Protein AF-0000000070046010 (afdb_homodimer)

InterPro domains:
  IPR002075 Nuclear transport factor 2 domain [PF02136] (11-122)
  IPR018222 Nuclear transport factor 2, eukaryote [PS50177] (11-122)
  IPR018222 Nuclear transport factor 2, eukaryote [cd00780] (7-122)
  IPR032710 NTF2-like domain superfamily [SSF54427] (3-123)
  IPR045875 Nuclear transport factor 2 [PTHR12612] (2-122)

Organism: Toxoplasma gondii (strain ATCC 50861 / VEG) (NCBI:txid432359)

Foldseek 3Di:
DFDWDPCQFVQQVVVVVVQQVCLLPPLLCCLVQAAQQAWEADANDIDGGSVRVSVVSVPAANDKHWDWDDKDWDTDGQHKIKIKTWGWIDGDPDDIFIKIKMFIWHDPPPRHTHTRYIYIDTPDD/DFDWDPCQFVQQVVVVVVQQVCLLPPLLCCLVQAAQQAWEADARDIDGGSVRVSVVSVPAANDKHWDWDDKDWDTGGQHKIKIKTWGWIDGDPDDIFIKIKMFIWHDPPPRHTHTRYIYIDTPDD

Nearest PDB structures (foldseek):
  1zo2-assembly1_B  TM=9.675E-01  e=4.900E-16  Cryptosporidium parvum
  6ta7-assembly3_D  TM=9.337E-01  e=3.377E-10  Homo sapiens
  8th6-assembly1_D  TM=9.169E-01  e=6.027E-10  Homo sapiens
  8th5-assembly4_D  TM=8.806E-01  e=6.768E-10  Homo sapiens
  6ta7-assembly1_E-2  TM=9.114E-01  e=1.076E-09  Homo sapiens

Radius of gyration: 17.36 Å; Cα contacts (8 Å, |Δi|>4): 539; chains: 2; bounding box: 46×45×35 Å

Secondary structure (DSSP, 8-state):
-----TTHHHHHHHHHHHHHHHHHH-GGGGGGGEEEEEEEEETTEEEEHHHHHHHHHHHS-S-EEEEEEEEEEEEEGGGEEEEEEEEEEEETTSPPEEEEEEEEEEE-SSS-EEEEEEEEEE---/-----TTHHHHHHHHHHHHHHHHHH-GGGGGGGEEEEEEEEETTEEEEHHHHHHHHHHHS-S-EEEEEEEEEEEEEGGGEEEEEEEEEEEETTSPPEEEEEEEEEEE-SSS-EEEEEEEEEE---

Structure (mmCIF, N/CA/C/O backbone):
data_AF-0000000070046010-model_v1
#
loop_
_entity.id
_entity.type
_entity.pdbx_description
1 polymer 'Nuclear transport factor 2'
#
loop_
_atom_site.group_PDB
_atom_site.id
_atom_site.type_symbol
_atom_site.label_atom_id
_atom_site.label_alt_id
_atom_site.label_comp_id
_atom_site.label_asym_id
_atom_site.label_entity_id
_atom_site.label_seq_id
_atom_site.pdbx_PDB_ins_code
_atom_site.Cartn_x
_atom_site.Cartn_y
_atom_site.Cartn_z
_atom_site.occupancy
_atom_site.B_iso_or_equiv
_atom_site.auth_seq_id
_atom_site.auth_comp_id
_atom_site.auth_asym_id
_atom_site.auth_atom_id
_atom_site.pdbx_PDB_model_num
ATOM 1 N N . MET A 1 1 ? 22.859 10.078 -3.609 1 52.62 1 MET A N 1
ATOM 2 C CA . MET A 1 1 ? 21.828 10.93 -4.207 1 52.62 1 MET A CA 1
ATOM 3 C C . MET A 1 1 ? 20.531 10.172 -4.395 1 52.62 1 MET A C 1
ATOM 5 O O . MET A 1 1 ? 20.531 8.953 -4.605 1 52.62 1 MET A O 1
ATOM 9 N N . LEU A 1 2 ? 19.422 10.695 -3.943 1 72.75 2 LEU A N 1
ATOM 10 C CA . LEU A 1 2 ? 18.109 10.078 -4.102 1 72.75 2 LEU A CA 1
ATOM 11 C C . LEU A 1 2 ? 17.797 9.836 -5.578 1 72.75 2 LEU A C 1
ATOM 13 O O . LEU A 1 2 ? 17.812 10.766 -6.383 1 72.75 2 LEU A O 1
ATOM 17 N N . GLN A 1 3 ? 18.047 8.641 -6.094 1 83.69 3 GLN A N 1
ATOM 18 C CA . GLN A 1 3 ? 17.719 8.32 -7.48 1 83.69 3 GLN A CA 1
ATOM 19 C C . GLN A 1 3 ? 16.25 7.898 -7.617 1 83.69 3 GLN A C 1
ATOM 21 O O . GLN A 1 3 ? 15.867 6.828 -7.141 1 83.69 3 GLN A O 1
ATOM 26 N N . LEU A 1 4 ? 15.516 8.789 -8.148 1 92.31 4 LEU A N 1
ATOM 27 C CA . LEU A 1 4 ? 14.109 8.523 -8.414 1 92.31 4 LEU A CA 1
ATOM 28 C C . LEU A 1 4 ? 13.867 8.297 -9.906 1 92.31 4 LEU A C 1
ATOM 30 O O . LEU A 1 4 ? 14.344 9.07 -10.742 1 92.31 4 LEU A O 1
ATOM 34 N N . ASN A 1 5 ? 13.203 7.254 -10.242 1 93.69 5 ASN A N 1
ATOM 35 C CA . ASN A 1 5 ? 12.898 6.98 -11.641 1 93.69 5 ASN A CA 1
ATOM 36 C C . ASN A 1 5 ? 11.758 7.855 -12.148 1 93.69 5 ASN A C 1
ATOM 38 O O . ASN A 1 5 ? 10.625 7.754 -11.664 1 93.69 5 ASN A O 1
ATOM 42 N N . PRO A 1 6 ? 11.953 8.672 -13.109 1 94.25 6 PRO A N 1
ATOM 43 C CA . PRO A 1 6 ? 10.891 9.562 -13.586 1 94.25 6 PRO A CA 1
ATOM 44 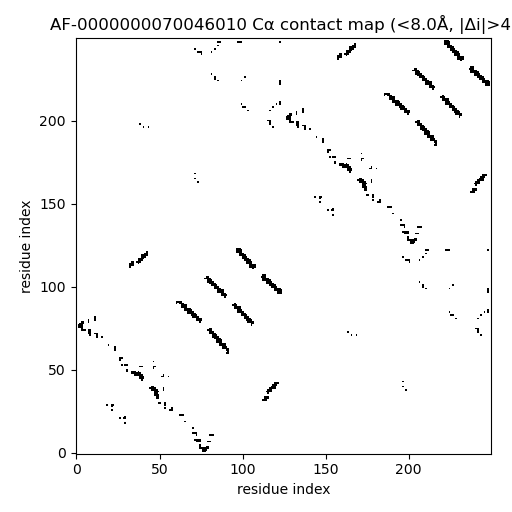C C . PRO A 1 6 ? 9.766 8.82 -14.297 1 94.25 6 PRO A C 1
ATOM 46 O O . PRO A 1 6 ? 8.688 9.375 -14.508 1 94.25 6 PRO A O 1
ATOM 49 N N . GLN A 1 7 ? 10 7.578 -14.727 1 96.19 7 GLN A N 1
ATOM 50 C CA . GLN A 1 7 ? 8.992 6.797 -15.438 1 96.19 7 GLN A CA 1
ATOM 51 C C . GLN A 1 7 ? 8.242 5.871 -14.484 1 96.19 7 GLN A C 1
ATOM 53 O O . GLN A 1 7 ? 7.668 4.867 -14.914 1 96.19 7 GLN A O 1
ATOM 58 N N . PHE A 1 8 ? 8.32 6.188 -13.188 1 97.5 8 PHE A N 1
ATOM 59 C CA . PHE A 1 8 ? 7.777 5.32 -12.148 1 97.5 8 PHE A CA 1
ATOM 60 C C . PHE A 1 8 ? 6.316 4.988 -12.422 1 97.5 8 PHE A C 1
ATOM 62 O O . PHE A 1 8 ? 5.879 3.854 -12.219 1 97.5 8 PHE A O 1
ATOM 69 N N . ASP A 1 9 ? 5.531 5.977 -12.891 1 97.56 9 ASP A N 1
ATOM 70 C CA . ASP A 1 9 ? 4.094 5.801 -13.07 1 97.56 9 ASP A CA 1
ATOM 71 C C . ASP A 1 9 ? 3.793 4.82 -14.195 1 97.56 9 ASP A C 1
ATOM 73 O O . ASP A 1 9 ? 3.016 3.881 -14.023 1 97.56 9 ASP A O 1
ATOM 77 N N . ALA A 1 10 ? 4.383 5 -15.344 1 97.69 10 ALA A N 1
ATOM 78 C CA . ALA A 1 10 ? 4.195 4.113 -16.5 1 97.69 10 ALA A CA 1
ATOM 79 C C . ALA A 1 10 ? 4.68 2.701 -16.172 1 97.69 10 ALA A C 1
ATOM 81 O O . ALA A 1 10 ? 3.998 1.723 -16.5 1 97.69 10 ALA A O 1
ATOM 82 N N . ILE A 1 11 ? 5.809 2.613 -15.531 1 97.25 11 ILE A N 1
ATOM 83 C CA . ILE A 1 11 ? 6.391 1.319 -15.195 1 97.25 11 ILE A CA 1
ATOM 84 C C . ILE A 1 11 ? 5.496 0.592 -14.195 1 97.25 11 ILE A C 1
ATOM 86 O O . ILE A 1 11 ? 5.195 -0.591 -14.367 1 97.25 11 ILE A O 1
ATOM 90 N N . GLY A 1 12 ? 5.117 1.295 -13.141 1 98.31 12 GLY A N 1
ATOM 91 C CA . GLY A 1 12 ? 4.254 0.694 -12.133 1 98.31 12 GLY A CA 1
ATOM 92 C C . GLY A 1 12 ? 2.947 0.175 -12.703 1 98.31 12 GLY A C 1
ATOM 93 O O . GLY A 1 12 ? 2.551 -0.959 -12.422 1 98.31 12 GLY A O 1
ATOM 94 N N . LYS A 1 13 ? 2.299 0.993 -13.516 1 98.25 13 LYS A N 1
ATOM 95 C CA . LYS A 1 13 ? 1.018 0.618 -14.102 1 98.25 13 LYS A CA 1
ATOM 96 C C . LYS A 1 13 ? 1.178 -0.555 -15.062 1 98.25 13 LYS A C 1
ATOM 98 O O . LYS A 1 13 ? 0.333 -1.452 -15.102 1 98.25 13 LYS A O 1
ATOM 103 N N . GLN A 1 14 ? 2.174 -0.551 -15.773 1 97.88 14 GLN A N 1
ATOM 104 C CA . GLN A 1 14 ? 2.459 -1.671 -16.656 1 97.88 14 GLN A CA 1
ATOM 105 C C . GLN A 1 14 ? 2.717 -2.951 -15.875 1 97.88 14 GLN A C 1
ATOM 107 O O . GLN A 1 14 ? 2.264 -4.027 -16.266 1 97.88 14 GLN A O 1
ATOM 112 N N . PHE A 1 15 ? 3.484 -2.812 -14.812 1 98.12 15 PHE A N 1
ATOM 113 C CA . PHE A 1 15 ? 3.742 -3.953 -13.945 1 98.12 15 PHE A CA 1
ATOM 114 C C . PHE A 1 15 ? 2.438 -4.539 -13.422 1 98.12 15 PHE A C 1
ATOM 116 O O . PHE A 1 15 ? 2.238 -5.754 -13.461 1 98.12 15 PHE A O 1
ATOM 123 N N . VAL A 1 16 ? 1.596 -3.697 -12.914 1 98.5 16 VAL A N 1
ATOM 124 C CA . VAL A 1 16 ? 0.333 -4.133 -12.328 1 98.5 16 VAL A CA 1
ATOM 125 C C . VAL A 1 16 ? -0.508 -4.852 -13.375 1 98.5 16 VAL A C 1
ATOM 127 O O . VAL A 1 16 ? -1.087 -5.906 -13.102 1 98.5 16 VAL A O 1
ATOM 130 N N . GLN A 1 17 ? -0.535 -4.285 -14.539 1 98.06 17 GLN A N 1
ATOM 131 C CA . GLN A 1 17 ? -1.256 -4.93 -15.633 1 98.06 17 GLN A CA 1
ATOM 132 C C . GLN A 1 17 ? -0.689 -6.316 -15.922 1 98.06 17 GLN A C 1
ATOM 134 O O . GLN A 1 17 ? -1.441 -7.281 -16.062 1 98.06 17 GLN A O 1
ATOM 139 N N . HIS A 1 18 ? 0.543 -6.383 -16.047 1 97.81 18 HIS A N 1
ATOM 140 C CA . HIS A 1 18 ? 1.206 -7.656 -16.297 1 97.81 18 HIS A CA 1
ATOM 141 C C . HIS A 1 18 ? 0.946 -8.648 -15.172 1 97.81 18 HIS A C 1
ATOM 143 O O . HIS A 1 18 ? 0.665 -9.82 -15.43 1 97.81 18 HIS A O 1
ATOM 149 N N . TYR A 1 19 ? 1.043 -8.195 -13.977 1 98.5 19 TYR A N 1
ATOM 150 C CA . TYR A 1 19 ? 0.869 -9.039 -12.797 1 98.5 19 TYR A CA 1
ATOM 151 C C . TYR A 1 19 ? -0.496 -9.719 -12.812 1 98.5 19 TYR A C 1
ATOM 153 O O . TYR A 1 19 ? -0.586 -10.945 -12.734 1 98.5 19 TYR A O 1
ATOM 161 N N . TYR A 1 20 ? -1.502 -8.969 -12.938 1 98 20 TYR A N 1
ATOM 162 C CA . TYR A 1 20 ? -2.836 -9.539 -12.828 1 98 20 TYR A CA 1
ATOM 163 C C . TYR A 1 20 ? -3.199 -10.336 -14.078 1 98 20 TYR A C 1
ATOM 165 O O . TYR A 1 20 ? -3.93 -11.32 -14 1 98 20 TYR A O 1
ATOM 173 N N . ALA A 1 21 ? -2.703 -9.891 -15.25 1 96.88 21 ALA A N 1
ATOM 174 C CA . ALA A 1 21 ? -2.873 -10.703 -16.453 1 96.88 21 ALA A CA 1
ATOM 175 C C . ALA A 1 21 ? -2.242 -12.086 -16.281 1 96.88 21 ALA A C 1
ATOM 177 O O . ALA A 1 21 ? -2.857 -13.102 -16.609 1 96.88 21 ALA A O 1
ATOM 178 N N . THR A 1 22 ? -1.021 -12.094 -15.758 1 97.25 22 THR A N 1
ATOM 179 C CA . THR A 1 22 ? -0.313 -13.344 -15.508 1 97.25 22 THR A CA 1
ATOM 180 C C . THR A 1 22 ? -1.029 -14.164 -14.438 1 97.25 22 THR A C 1
ATOM 182 O O . THR A 1 22 ? -1.177 -15.383 -14.586 1 97.25 22 THR A O 1
ATOM 185 N N . PHE A 1 23 ? -1.506 -13.539 -13.398 1 97.12 23 PHE A N 1
ATOM 186 C CA . PHE A 1 23 ? -2.236 -14.188 -12.312 1 97.12 23 PHE A CA 1
ATOM 187 C C . PHE A 1 23 ? -3.424 -14.977 -12.859 1 97.12 23 PHE A C 1
ATOM 189 O O . PHE A 1 23 ? -3.664 -16.109 -12.438 1 97.12 23 PHE A O 1
ATOM 196 N N . GLY A 1 24 ? -4.16 -14.422 -13.758 1 93.69 24 GLY A N 1
ATOM 197 C CA . GLY A 1 24 ? -5.359 -15.039 -14.305 1 93.69 24 GLY A CA 1
ATOM 198 C C . GLY A 1 24 ? -5.059 -16.078 -15.367 1 93.69 24 GLY A C 1
ATOM 199 O O . GLY A 1 24 ? -5.832 -17.031 -15.555 1 93.69 24 GLY A O 1
ATOM 200 N N . ALA A 1 25 ? -3.926 -15.93 -16.125 1 93.56 25 ALA A N 1
ATOM 201 C CA . ALA A 1 25 ? -3.633 -16.781 -17.281 1 93.56 25 ALA A CA 1
ATOM 202 C C . ALA A 1 25 ? -2.715 -17.938 -16.891 1 93.56 25 ALA A C 1
ATOM 204 O O . ALA A 1 25 ? -2.988 -19.094 -17.219 1 93.56 25 ALA A O 1
ATOM 205 N N . GLN A 1 26 ? -1.555 -17.641 -16.219 1 94.94 26 GLN A N 1
ATOM 206 C CA . GLN A 1 26 ? -0.513 -18.578 -15.836 1 94.94 26 GLN A CA 1
ATOM 207 C C . GLN A 1 26 ? 0.078 -18.219 -14.469 1 94.94 26 GLN A C 1
ATOM 209 O O . GLN A 1 26 ? 1.2 -17.719 -14.391 1 94.94 26 GLN A O 1
ATOM 214 N N . ARG A 1 27 ? -0.499 -18.688 -13.445 1 94.81 27 ARG A N 1
ATOM 215 C CA . ARG A 1 27 ? -0.155 -18.281 -12.086 1 94.81 27 ARG A CA 1
ATOM 216 C C . ARG A 1 27 ? 1.277 -18.688 -11.742 1 94.81 27 ARG A C 1
ATOM 218 O O . ARG A 1 27 ? 1.967 -17.969 -11.016 1 94.81 27 ARG A O 1
ATOM 225 N N . GLU A 1 28 ? 1.714 -19.766 -12.266 1 95.81 28 GLU A N 1
ATOM 226 C CA . GLU A 1 28 ? 3.049 -20.266 -11.953 1 95.81 28 GLU A CA 1
ATOM 227 C C . GLU A 1 28 ? 4.129 -19.312 -12.461 1 95.81 28 GLU A C 1
ATOM 229 O O . GLU A 1 28 ? 5.238 -19.281 -11.922 1 95.81 28 GLU A O 1
ATOM 234 N N . LYS A 1 29 ? 3.838 -18.562 -13.5 1 97.38 2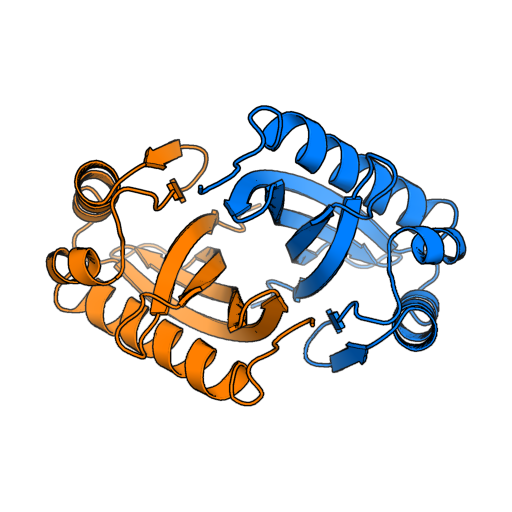9 LYS A N 1
ATOM 235 C CA . LYS A 1 29 ? 4.812 -17.656 -14.102 1 97.38 29 LYS A CA 1
ATOM 236 C C . LYS A 1 29 ? 5.039 -16.422 -13.227 1 97.38 29 LYS A C 1
ATOM 238 O O . LYS A 1 29 ? 5.977 -15.664 -13.461 1 97.38 29 LYS A O 1
ATOM 243 N N . LEU A 1 30 ? 4.164 -16.219 -12.203 1 97.94 30 LEU A N 1
ATOM 244 C CA . LEU A 1 30 ? 4.379 -15.117 -11.266 1 97.94 30 LEU A CA 1
ATOM 245 C C . LEU A 1 30 ? 5.707 -15.281 -10.531 1 97.94 30 LEU A C 1
ATOM 247 O O . LEU A 1 30 ? 6.23 -14.32 -9.969 1 97.94 30 LEU A O 1
ATOM 251 N N . ALA A 1 31 ? 6.227 -16.484 -10.539 1 97.81 31 ALA A N 1
ATOM 252 C CA . ALA A 1 31 ? 7.504 -16.781 -9.891 1 97.81 31 ALA A CA 1
ATOM 253 C C . ALA A 1 31 ? 8.602 -15.867 -10.406 1 97.81 31 ALA A C 1
ATOM 255 O O . ALA A 1 31 ? 9.516 -15.5 -9.656 1 97.81 31 ALA A O 1
ATOM 256 N N . GLU A 1 32 ? 8.5 -15.469 -11.625 1 96.75 32 GLU A N 1
ATOM 257 C CA . GLU A 1 32 ? 9.539 -14.664 -12.266 1 96.75 32 GLU A CA 1
ATOM 258 C C . GLU A 1 32 ? 9.555 -13.242 -11.727 1 96.75 32 GLU A C 1
ATOM 260 O O . GLU A 1 32 ? 10.523 -12.5 -11.93 1 96.75 32 GLU A O 1
ATOM 265 N N . LEU A 1 33 ? 8.492 -12.859 -11.094 1 97.69 33 LEU A N 1
ATOM 266 C CA . LEU A 1 33 ? 8.367 -11.492 -10.609 1 97.69 33 LEU A CA 1
ATOM 267 C C . LEU A 1 33 ? 8.945 -11.359 -9.203 1 97.69 33 LEU A C 1
ATOM 269 O O . LEU A 1 33 ? 9.172 -10.242 -8.719 1 97.69 33 LEU A O 1
ATOM 273 N N . TYR A 1 34 ? 9.148 -12.461 -8.539 1 98.12 34 TYR A N 1
ATOM 274 C CA . TYR A 1 34 ? 9.602 -12.469 -7.152 1 98.12 34 TYR A CA 1
ATOM 275 C C . TYR A 1 34 ? 11.039 -12.977 -7.055 1 98.12 34 TYR A C 1
ATOM 277 O O . TYR A 1 34 ? 11.555 -13.586 -7.992 1 98.12 34 TYR A O 1
ATOM 285 N N . THR A 1 35 ? 11.688 -12.664 -5.961 1 96.69 35 THR A N 1
ATOM 286 C CA . THR A 1 35 ? 13.016 -13.164 -5.621 1 96.69 35 THR A CA 1
ATOM 287 C C . THR A 1 35 ? 13 -13.883 -4.273 1 96.69 35 THR A C 1
ATOM 289 O O . THR A 1 35 ? 11.961 -13.93 -3.607 1 96.69 35 THR A O 1
ATOM 292 N N . GLU A 1 36 ? 14.086 -14.414 -3.873 1 96.31 36 GLU A N 1
ATOM 293 C CA . GLU A 1 36 ? 14.172 -15.117 -2.596 1 96.31 36 GLU A CA 1
ATOM 294 C C . GLU A 1 36 ? 14.016 -14.148 -1.425 1 96.31 36 GLU A C 1
ATOM 296 O O . GLU A 1 36 ? 13.711 -14.562 -0.305 1 96.31 36 GLU A O 1
ATOM 301 N N . GLN A 1 37 ? 14.164 -12.922 -1.672 1 94.81 37 GLN A N 1
ATOM 302 C CA . GLN A 1 37 ? 14.055 -11.906 -0.628 1 94.81 37 GLN A CA 1
ATOM 303 C C . GLN A 1 37 ? 12.656 -11.305 -0.576 1 94.81 37 GLN A C 1
ATOM 305 O O . GLN A 1 37 ? 12.328 -10.555 0.342 1 94.81 37 GLN A O 1
ATOM 310 N N . SER A 1 38 ? 11.852 -11.641 -1.522 1 97.88 38 SER A N 1
ATOM 311 C CA . SER A 1 38 ? 10.5 -11.102 -1.58 1 97.88 38 SER A CA 1
ATOM 312 C C . SER A 1 38 ? 9.664 -11.57 -0.395 1 97.88 38 SER A C 1
ATOM 314 O O . SER A 1 38 ? 9.828 -12.703 0.076 1 97.88 38 SER A O 1
ATOM 316 N N . MET A 1 39 ? 8.859 -10.695 0.066 1 98.19 39 MET A N 1
ATOM 317 C CA . MET A 1 39 ? 7.898 -11.023 1.118 1 98.19 39 MET A CA 1
ATOM 318 C C . MET A 1 39 ? 6.477 -10.703 0.678 1 98.19 39 MET A C 1
ATOM 320 O O . MET A 1 39 ? 6.234 -9.664 0.056 1 98.19 39 MET A O 1
ATOM 324 N N . MET A 1 40 ? 5.586 -11.641 1.04 1 98.62 40 MET A N 1
ATOM 325 C CA . MET A 1 40 ? 4.172 -11.43 0.742 1 98.62 40 MET A CA 1
ATOM 326 C C . MET A 1 40 ? 3.322 -11.586 1.998 1 98.62 40 MET A C 1
ATOM 328 O O . MET A 1 40 ? 3.568 -12.477 2.814 1 98.62 40 MET A O 1
ATOM 332 N N . THR A 1 41 ? 2.451 -10.656 2.223 1 98.56 41 THR A N 1
ATOM 333 C CA . THR A 1 41 ? 1.361 -10.836 3.176 1 98.56 41 THR A CA 1
ATOM 334 C C . THR A 1 41 ? 0.024 -10.953 2.449 1 98.56 41 THR A C 1
ATOM 336 O O . THR A 1 41 ? -0.375 -10.047 1.717 1 98.56 41 THR A O 1
ATOM 339 N N . TYR A 1 42 ? -0.652 -12.117 2.588 1 97.5 42 TYR A N 1
ATOM 340 C CA . TYR A 1 42 ? -1.98 -12.352 2.033 1 97.5 42 TYR A CA 1
ATOM 341 C C . TYR A 1 42 ? -3.006 -12.562 3.141 1 97.5 42 TYR A C 1
ATOM 343 O O . TYR A 1 42 ? -3.023 -13.609 3.787 1 97.5 42 TYR A O 1
ATOM 351 N N . GLU A 1 43 ? -3.979 -11.664 3.385 1 91.94 43 GLU A N 1
ATOM 352 C CA . GLU A 1 43 ? -4.98 -11.719 4.445 1 91.94 43 GLU A CA 1
ATOM 353 C C . GLU A 1 43 ? -4.355 -12.133 5.777 1 91.94 43 GLU A C 1
ATOM 355 O O . GLU A 1 43 ? -4.836 -13.055 6.434 1 91.94 43 GLU A O 1
ATOM 360 N N . ASN A 1 44 ? -3.277 -11.695 6.242 1 88.81 44 ASN A N 1
ATOM 361 C CA . ASN A 1 44 ? -2.643 -11.844 7.547 1 88.81 44 ASN A CA 1
ATOM 362 C C . ASN A 1 44 ? -1.594 -12.953 7.539 1 88.81 44 ASN A C 1
ATOM 364 O O . ASN A 1 44 ? -0.95 -13.211 8.555 1 88.81 44 ASN A O 1
ATOM 368 N N . GLU A 1 45 ? -1.488 -13.672 6.492 1 95.94 45 GLU A N 1
ATOM 369 C CA . GLU A 1 45 ? -0.446 -14.688 6.367 1 95.94 45 GLU A CA 1
ATOM 370 C C . GLU A 1 45 ? 0.786 -14.125 5.664 1 95.94 45 GLU A C 1
ATOM 372 O O . GLU A 1 45 ? 0.67 -13.469 4.629 1 95.94 45 GLU A O 1
ATOM 377 N N . GLN A 1 46 ? 1.895 -14.516 6.203 1 97 46 GLN A N 1
ATOM 378 C CA . GLN A 1 46 ? 3.141 -14 5.648 1 97 46 GLN A CA 1
ATOM 379 C C . GLN A 1 46 ? 3.967 -15.117 5.016 1 97 46 GLN A C 1
ATOM 381 O O . GLN A 1 46 ? 4.066 -16.219 5.57 1 97 46 GLN A O 1
ATOM 386 N N . PHE A 1 47 ? 4.531 -14.828 3.885 1 98.25 47 PHE A N 1
ATOM 387 C CA . PHE A 1 47 ? 5.367 -15.75 3.125 1 98.25 47 PHE A CA 1
ATOM 388 C C . PHE A 1 47 ? 6.641 -15.062 2.646 1 98.25 47 PHE A C 1
ATOM 390 O O . PHE A 1 47 ? 6.625 -13.875 2.328 1 98.25 47 PHE A O 1
ATOM 397 N N . GLN A 1 48 ? 7.633 -15.789 2.615 1 97.75 48 GLN A N 1
ATOM 398 C CA . GLN A 1 48 ? 8.891 -15.25 2.098 1 97.75 48 GLN A CA 1
ATOM 399 C C . GLN A 1 48 ? 9.5 -16.188 1.064 1 97.75 48 GLN A C 1
ATOM 401 O O . GLN A 1 48 ? 9.492 -17.406 1.238 1 97.75 48 GLN A O 1
ATOM 406 N N . GLY A 1 49 ? 9.961 -15.562 -0 1 98.12 49 GLY A N 1
ATOM 407 C CA . GLY A 1 49 ? 10.625 -16.344 -1.028 1 98.12 49 GLY A CA 1
ATOM 408 C C . GLY A 1 49 ? 9.68 -16.812 -2.119 1 98.12 49 GLY A C 1
ATOM 409 O O . GLY A 1 49 ?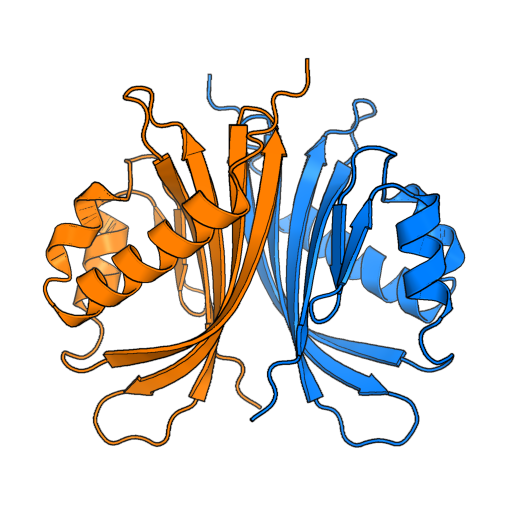 8.477 -16.922 -1.899 1 98.12 49 GLY A O 1
ATOM 410 N N . VAL A 1 50 ? 10.266 -17.125 -3.221 1 98.19 50 VAL A N 1
ATOM 411 C CA . VAL A 1 50 ? 9.508 -17.453 -4.422 1 98.19 50 VAL A CA 1
ATOM 412 C C . VAL A 1 50 ? 8.664 -18.703 -4.172 1 98.19 50 VAL A C 1
ATOM 414 O O . VAL A 1 50 ? 7.465 -18.719 -4.477 1 98.19 50 VAL A O 1
ATOM 417 N N . GLY A 1 51 ? 9.266 -19.688 -3.607 1 98.25 51 GLY A N 1
ATOM 418 C CA . GLY A 1 51 ? 8.578 -20.953 -3.391 1 98.25 51 GLY A CA 1
ATOM 419 C C . GLY A 1 51 ? 7.355 -20.812 -2.5 1 98.25 51 GLY A C 1
ATOM 420 O O . GLY A 1 51 ? 6.27 -21.281 -2.855 1 98.25 51 GLY A O 1
ATOM 421 N N . ALA A 1 52 ? 7.52 -20.219 -1.344 1 98.38 52 ALA A N 1
ATOM 422 C CA . ALA A 1 52 ? 6.43 -20.062 -0.383 1 98.38 52 ALA A CA 1
ATOM 423 C C . ALA A 1 52 ? 5.32 -19.188 -0.953 1 98.38 52 ALA A C 1
ATOM 425 O O . ALA A 1 52 ? 4.133 -19.469 -0.762 1 98.38 52 ALA A O 1
ATOM 426 N N . ILE A 1 53 ? 5.684 -18.109 -1.639 1 98.38 53 ILE A N 1
ATOM 427 C CA . ILE A 1 53 ? 4.723 -17.172 -2.225 1 98.38 53 ILE A CA 1
ATOM 428 C C . ILE A 1 53 ? 3.91 -17.891 -3.305 1 98.38 53 ILE A C 1
ATOM 430 O O . ILE A 1 53 ? 2.68 -17.812 -3.314 1 98.38 53 ILE A O 1
ATOM 434 N N . LEU A 1 54 ? 4.598 -18.594 -4.148 1 97.81 54 LEU A N 1
ATOM 435 C CA . LEU A 1 54 ? 3.91 -19.297 -5.23 1 97.81 54 LEU A CA 1
ATOM 436 C C . LEU A 1 54 ? 3 -20.391 -4.68 1 97.81 54 LEU A C 1
ATOM 438 O O . LEU A 1 54 ? 1.919 -20.641 -5.219 1 97.81 54 LEU A O 1
ATOM 442 N N . ALA A 1 55 ? 3.465 -21.078 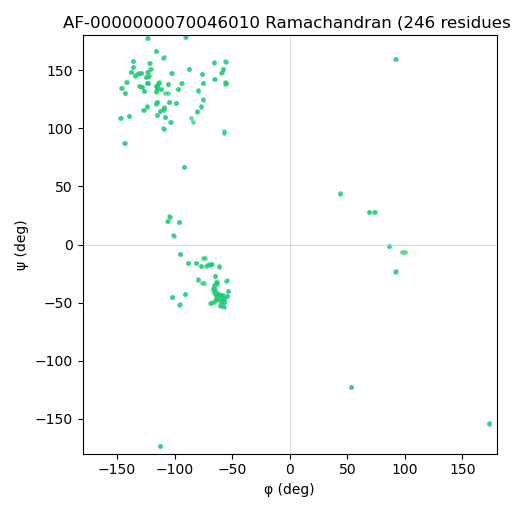-3.627 1 97.62 55 ALA A N 1
ATOM 443 C CA . ALA A 1 55 ? 2.645 -22.109 -2.992 1 97.62 55 ALA A CA 1
ATOM 444 C C . ALA A 1 55 ? 1.327 -21.516 -2.49 1 97.62 55 ALA A C 1
ATOM 446 O O . ALA A 1 55 ? 0.266 -22.125 -2.668 1 97.62 55 ALA A O 1
ATOM 447 N N . LYS A 1 56 ? 1.375 -20.391 -1.87 1 97.69 56 LYS A N 1
ATOM 448 C CA . LYS A 1 56 ? 0.167 -19.734 -1.392 1 97.69 56 LYS A CA 1
ATOM 449 C C . LYS A 1 56 ? -0.743 -19.344 -2.553 1 97.69 56 LYS A C 1
ATOM 451 O O . LYS A 1 56 ? -1.946 -19.594 -2.521 1 97.69 56 LYS A O 1
ATOM 456 N N . LEU A 1 57 ? -0.145 -18.719 -3.605 1 96.5 57 LEU A N 1
ATOM 457 C CA . LEU A 1 57 ? -0.918 -18.234 -4.746 1 96.5 57 LEU A CA 1
ATOM 458 C C . LEU A 1 57 ? -1.58 -19.406 -5.48 1 96.5 57 LEU A C 1
ATOM 460 O O . LEU A 1 57 ? -2.688 -19.266 -6 1 96.5 57 LEU A O 1
ATOM 464 N N . GLN A 1 58 ? -0.889 -20.5 -5.441 1 95.12 58 GLN A N 1
ATOM 465 C CA . GLN A 1 58 ? -1.402 -21.672 -6.137 1 95.12 58 GLN A CA 1
ATOM 466 C C . GLN A 1 58 ? -2.523 -22.328 -5.34 1 95.12 58 GLN A C 1
ATOM 468 O O . GLN A 1 58 ? -3.301 -23.125 -5.887 1 95.12 58 GLN A O 1
ATOM 473 N N . LYS A 1 59 ? -2.627 -22.047 -4.098 1 95.19 59 LYS A N 1
ATOM 474 C CA . LYS A 1 59 ? -3.66 -22.625 -3.242 1 95.19 59 LYS A CA 1
ATOM 475 C C . LYS A 1 59 ? -4.984 -21.875 -3.396 1 95.19 59 LYS A C 1
ATOM 477 O O . LYS A 1 59 ? -6.027 -22.359 -2.941 1 95.19 59 LYS A O 1
ATOM 482 N N . LEU A 1 60 ? -4.887 -20.719 -3.971 1 93.94 60 LEU A N 1
ATOM 483 C CA . LEU A 1 60 ? -6.105 -19.953 -4.203 1 93.94 60 LEU A CA 1
ATOM 484 C C . LEU A 1 60 ? -7.008 -20.656 -5.211 1 93.94 60 LEU A C 1
ATOM 486 O O . LEU A 1 60 ? -6.531 -21.453 -6.031 1 93.94 60 LEU A O 1
ATOM 490 N N . PRO A 1 61 ? -8.305 -20.391 -5.199 1 92.81 61 PRO A N 1
ATOM 491 C CA . PRO A 1 61 ? -9.211 -21.016 -6.156 1 92.81 61 PRO A CA 1
ATOM 492 C C . PRO A 1 61 ? -8.789 -20.797 -7.605 1 92.81 61 PRO A C 1
ATOM 494 O O . PRO A 1 61 ? -8.078 -19.844 -7.906 1 92.81 61 PRO A O 1
ATOM 497 N N . ALA A 1 62 ? -9.211 -21.625 -8.484 1 86.31 62 ALA A N 1
ATOM 498 C CA . ALA A 1 62 ? -8.781 -21.609 -9.875 1 86.31 62 ALA A CA 1
ATOM 499 C C . ALA A 1 62 ? -9.242 -20.344 -10.578 1 86.31 62 ALA A C 1
ATOM 501 O O . ALA A 1 62 ? -8.508 -19.766 -11.391 1 86.31 62 ALA A O 1
ATOM 502 N N . VAL A 1 63 ? -10.516 -19.938 -10.125 1 91.06 63 VAL A N 1
ATOM 503 C CA . VAL A 1 63 ? -11.039 -18.75 -10.797 1 91.06 63 VAL A CA 1
ATOM 504 C C . VAL A 1 63 ? -11.031 -17.578 -9.828 1 91.06 63 VAL A C 1
ATOM 506 O O . VAL A 1 63 ? -11.906 -17.469 -8.961 1 91.06 63 VAL A O 1
ATOM 509 N N . VAL A 1 64 ? -10.117 -16.812 -9.938 1 93.5 64 VAL A N 1
ATOM 510 C CA . VAL A 1 64 ? -9.961 -15.57 -9.195 1 93.5 64 VAL A CA 1
ATOM 511 C C . VAL A 1 64 ? -9.734 -14.414 -10.172 1 93.5 64 VAL A C 1
ATOM 513 O O . VAL A 1 64 ? -8.734 -14.383 -10.883 1 93.5 64 VAL A O 1
ATOM 516 N N . LYS A 1 65 ? -10.664 -13.484 -10.195 1 94.81 65 LYS A N 1
ATOM 517 C CA . LYS A 1 65 ? -10.586 -12.375 -11.141 1 94.81 65 LYS A CA 1
ATOM 518 C C . LYS A 1 65 ? -10.438 -11.047 -10.406 1 94.81 65 LYS A C 1
ATOM 520 O O . LYS A 1 65 ? -11.258 -10.703 -9.555 1 94.81 65 LYS A O 1
ATOM 525 N N . HIS A 1 66 ? -9.391 -10.391 -10.719 1 96.38 66 HIS A N 1
ATOM 526 C CA . HIS A 1 66 ? -9.148 -9.062 -10.18 1 96.38 66 HIS A CA 1
ATOM 527 C C . HIS A 1 66 ? -9.562 -7.98 -11.18 1 96.38 66 HIS A C 1
ATOM 529 O O . HIS A 1 66 ? -9.086 -7.965 -12.312 1 96.38 66 HIS A O 1
ATOM 535 N N . ASN A 1 67 ? -10.438 -7.125 -10.812 1 96.31 67 ASN A N 1
ATOM 536 C CA . ASN A 1 67 ? -10.75 -5.91 -11.562 1 96.31 67 ASN A CA 1
ATOM 537 C C . ASN A 1 67 ? -10.133 -4.676 -10.906 1 96.31 67 ASN A C 1
ATOM 539 O O . ASN A 1 67 ? -10.641 -4.188 -9.898 1 96.31 67 ASN A O 1
ATOM 543 N N . VAL A 1 68 ? -9.094 -4.188 -11.516 1 96.94 68 VAL A N 1
ATOM 544 C CA . VAL A 1 68 ? -8.383 -3.043 -10.961 1 96.94 68 VAL A CA 1
ATOM 545 C C . VAL A 1 68 ? -9.188 -1.767 -11.203 1 96.94 68 VAL A C 1
ATOM 547 O O . VAL A 1 68 ? -9.531 -1.456 -12.344 1 96.94 68 VAL A O 1
ATOM 550 N N . VAL A 1 69 ? -9.469 -1.059 -10.188 1 96.19 69 VAL A N 1
ATOM 551 C CA . VAL A 1 69 ? -10.219 0.191 -10.281 1 96.19 69 VAL A CA 1
ATOM 552 C C . VAL A 1 69 ? -9.258 1.375 -10.164 1 96.19 69 VAL A C 1
ATOM 554 O O . VAL A 1 69 ? -9.383 2.357 -10.898 1 96.19 69 VAL A O 1
ATOM 557 N N . THR A 1 70 ? -8.383 1.318 -9.242 1 96.44 70 THR A N 1
ATOM 558 C CA . THR A 1 70 ? -7.391 2.377 -9.078 1 96.44 70 THR A CA 1
ATOM 559 C C . THR A 1 70 ? -5.984 1.795 -9 1 96.44 70 THR A C 1
ATOM 561 O O . THR A 1 70 ? -5.793 0.678 -8.516 1 96.44 70 THR A O 1
ATOM 564 N N . CYS A 1 71 ? -4.996 2.5 -9.492 1 97.94 71 CYS A N 1
ATOM 565 C CA . CYS A 1 71 ? -3.572 2.18 -9.445 1 97.94 71 CYS A CA 1
ATOM 566 C C . CYS A 1 71 ? -2.73 3.443 -9.328 1 97.94 71 CYS A C 1
ATOM 568 O O . CYS A 1 71 ? -2.658 4.234 -10.273 1 97.94 71 CYS A O 1
ATOM 570 N N . ASP A 1 72 ? -2.133 3.666 -8.18 1 98.44 72 ASP A N 1
ATOM 571 C CA . ASP A 1 72 ? -1.295 4.836 -7.93 1 98.44 72 ASP A CA 1
ATOM 572 C C . ASP A 1 72 ? 0.15 4.426 -7.652 1 98.44 72 ASP A C 1
ATOM 574 O O . ASP A 1 72 ? 0.403 3.518 -6.863 1 98.44 72 ASP A O 1
ATOM 578 N N . CYS A 1 73 ? 1.062 5.098 -8.344 1 98.44 73 CYS A N 1
ATOM 579 C CA . CYS A 1 73 ? 2.475 4.758 -8.227 1 98.44 73 CYS A CA 1
ATOM 580 C C . CYS A 1 73 ? 3.291 5.961 -7.773 1 98.44 73 CYS A C 1
ATOM 582 O O . CYS A 1 73 ? 2.979 7.098 -8.133 1 98.44 73 CYS A O 1
ATOM 584 N N . GLN A 1 74 ? 4.273 5.73 -7.016 1 98.38 74 GLN A N 1
ATOM 585 C CA . GLN A 1 74 ? 5.246 6.742 -6.602 1 98.38 74 GLN A CA 1
ATOM 586 C C . GLN A 1 74 ? 6.668 6.188 -6.645 1 98.38 74 GLN A C 1
ATOM 588 O O . GLN A 1 74 ? 6.879 4.996 -6.406 1 98.38 74 GLN A O 1
ATOM 593 N N . PRO A 1 75 ? 7.59 7.02 -6.93 1 97.81 75 PRO A N 1
ATOM 594 C CA . PRO A 1 75 ? 8.984 6.57 -6.895 1 97.81 75 PRO A CA 1
ATOM 595 C C . PRO A 1 75 ? 9.523 6.438 -5.477 1 97.81 75 PRO A C 1
ATOM 597 O O . PRO A 1 75 ? 9.07 7.141 -4.57 1 97.81 75 PRO A O 1
ATOM 600 N N . THR A 1 76 ? 10.375 5.523 -5.27 1 96.75 76 THR A N 1
ATOM 601 C CA . THR A 1 76 ? 11.062 5.344 -3.994 1 96.75 76 THR A CA 1
ATOM 602 C C . 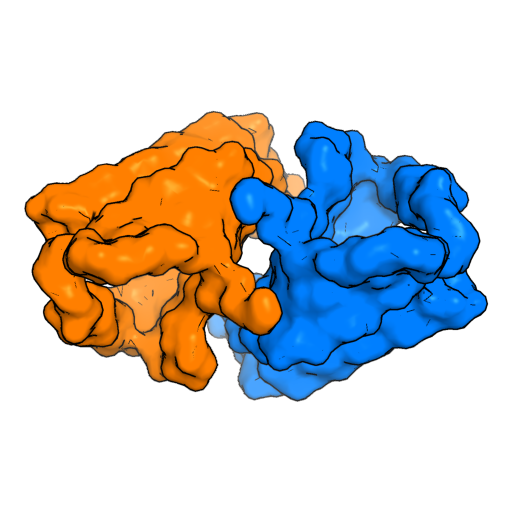THR A 1 76 ? 12.57 5.559 -4.152 1 96.75 76 THR A C 1
ATOM 604 O O . THR A 1 76 ? 13.078 5.586 -5.273 1 96.75 76 THR A O 1
ATOM 607 N N . PRO A 1 77 ? 13.266 5.691 -3.033 1 92.75 77 PRO A N 1
ATOM 608 C CA . PRO A 1 77 ? 14.719 5.828 -3.152 1 92.75 77 PRO A CA 1
ATOM 609 C C . PRO A 1 77 ? 15.359 4.645 -3.875 1 92.75 77 PRO A C 1
ATOM 611 O O . PRO A 1 77 ? 14.805 3.547 -3.893 1 92.75 77 PRO A O 1
ATOM 614 N N . ASN A 1 78 ? 16.438 4.812 -4.535 1 91.5 78 ASN A N 1
ATOM 615 C CA . ASN A 1 78 ? 17.219 3.783 -5.211 1 91.5 78 ASN A CA 1
ATOM 616 C C . ASN A 1 78 ? 16.484 3.217 -6.418 1 91.5 78 ASN A C 1
ATOM 618 O O . ASN A 1 78 ? 16.5 2.01 -6.656 1 91.5 78 ASN A O 1
ATOM 622 N N . ASN A 1 79 ? 15.617 4.059 -7.012 1 94.44 79 ASN A N 1
ATOM 623 C CA . ASN A 1 79 ? 14.969 3.779 -8.289 1 94.44 79 ASN A CA 1
ATOM 624 C C . ASN A 1 79 ? 13.867 2.73 -8.133 1 94.44 79 ASN A C 1
ATOM 626 O O . ASN A 1 79 ? 13.602 1.965 -9.062 1 94.44 79 ASN A O 1
ATOM 630 N N . GLY A 1 80 ? 13.305 2.662 -7.012 1 96.81 80 GLY A N 1
ATOM 631 C CA . GLY A 1 80 ? 12.188 1.762 -6.793 1 96.81 80 GLY A CA 1
ATOM 632 C C . GLY A 1 80 ? 10.844 2.41 -7.055 1 96.81 80 GLY A C 1
ATOM 633 O O . GLY A 1 80 ? 10.773 3.57 -7.465 1 96.81 80 GLY A O 1
ATOM 634 N N . ILE A 1 81 ? 9.797 1.635 -6.906 1 98.31 81 ILE A N 1
ATOM 635 C CA . ILE A 1 81 ? 8.438 2.107 -7.109 1 98.31 81 ILE A CA 1
ATOM 636 C C . ILE A 1 81 ? 7.504 1.455 -6.09 1 98.31 81 ILE A C 1
ATOM 638 O O . ILE A 1 81 ? 7.535 0.236 -5.902 1 98.31 81 ILE A O 1
ATOM 642 N N . VAL A 1 82 ? 6.715 2.25 -5.43 1 98.69 82 VAL A N 1
ATOM 643 C CA . VAL A 1 82 ? 5.648 1.727 -4.582 1 98.69 82 VAL A CA 1
ATOM 644 C C . VAL A 1 82 ? 4.297 1.932 -5.266 1 98.69 82 VAL A C 1
ATOM 646 O O . VAL A 1 82 ? 4.062 2.971 -5.887 1 98.69 82 VAL A O 1
ATOM 649 N N . VAL A 1 83 ? 3.471 0.935 -5.18 1 98.75 83 VAL A N 1
ATOM 650 C CA . VAL A 1 83 ? 2.193 0.935 -5.883 1 98.75 83 VAL A CA 1
ATOM 651 C C . VAL A 1 83 ? 1.065 0.607 -4.906 1 98.75 83 VAL A C 1
ATOM 653 O O . VAL A 1 83 ? 1.201 -0.287 -4.066 1 98.75 83 VAL A O 1
ATOM 656 N N . LEU A 1 84 ? -0.006 1.3 -4.949 1 98.69 84 LEU A N 1
ATOM 657 C CA . LEU A 1 84 ? -1.253 0.915 -4.297 1 98.69 84 LEU A CA 1
ATOM 658 C C . LEU A 1 84 ? -2.344 0.645 -5.328 1 98.69 84 LEU A C 1
ATOM 660 O O . LEU A 1 84 ? -2.641 1.502 -6.164 1 98.69 84 LEU A O 1
ATOM 664 N N . VAL A 1 85 ? -2.842 -0.529 -5.246 1 98.31 85 VAL A N 1
ATOM 665 C CA . VAL A 1 85 ? -3.916 -0.963 -6.133 1 98.31 85 VAL A CA 1
ATOM 666 C C . VAL A 1 85 ? -5.191 -1.19 -5.324 1 98.31 85 VAL A C 1
ATOM 668 O O . VAL A 1 85 ? -5.148 -1.735 -4.219 1 98.31 85 VAL A O 1
ATOM 671 N N . SER A 1 86 ? -6.285 -0.805 -5.84 1 97.06 86 SER A N 1
ATOM 672 C CA . SER A 1 86 ? -7.586 -1.152 -5.281 1 97.06 86 SER A CA 1
ATOM 673 C C . SER A 1 86 ? -8.562 -1.569 -6.371 1 97.06 86 SER A C 1
ATOM 675 O O . SER A 1 86 ? -8.391 -1.212 -7.539 1 97.06 86 SER A O 1
ATOM 677 N N . GLY A 1 87 ? -9.516 -2.393 -6.004 1 96.69 87 GLY A N 1
ATOM 678 C CA . GLY A 1 87 ? -10.5 -2.844 -6.98 1 96.69 87 GLY A CA 1
ATOM 679 C C . GLY A 1 87 ? -11.43 -3.914 -6.438 1 96.69 87 GLY A C 1
ATOM 680 O O . GLY A 1 87 ? -11.742 -3.926 -5.246 1 96.69 87 GLY A O 1
ATOM 681 N N . ASP A 1 88 ? -11.938 -4.707 -7.371 1 96.25 88 ASP A N 1
ATOM 682 C CA . ASP A 1 88 ? -12.867 -5.777 -7.035 1 96.25 88 ASP A CA 1
ATOM 683 C C . ASP A 1 88 ? -12.242 -7.148 -7.273 1 96.25 88 ASP A C 1
ATOM 685 O O . ASP A 1 88 ? -11.625 -7.383 -8.312 1 96.25 88 ASP A O 1
ATOM 689 N N . LEU A 1 89 ? -12.422 -7.957 -6.336 1 95.88 89 LEU A N 1
ATOM 690 C CA . LEU A 1 89 ? -11.984 -9.344 -6.438 1 95.88 89 LEU A CA 1
ATOM 691 C C . LEU A 1 89 ? -13.188 -10.281 -6.543 1 95.88 89 LEU A C 1
ATOM 693 O O . LEU A 1 89 ? -14.031 -10.32 -5.648 1 95.88 89 LEU A O 1
ATOM 697 N N . ALA A 1 90 ? -13.297 -10.93 -7.609 1 95.31 90 ALA A N 1
ATOM 698 C CA . ALA A 1 90 ? -14.328 -11.945 -7.801 1 95.31 90 ALA A CA 1
ATOM 699 C C . ALA A 1 90 ? -13.742 -13.344 -7.719 1 95.31 90 ALA A C 1
ATOM 701 O O . ALA A 1 90 ? -12.805 -13.68 -8.445 1 95.31 90 ALA A O 1
ATOM 702 N N . ILE A 1 91 ? -14.266 -14.133 -6.805 1 93.38 91 ILE A N 1
ATOM 703 C CA . ILE A 1 91 ? -13.812 -15.508 -6.633 1 93.38 91 ILE A CA 1
ATOM 704 C C . ILE A 1 91 ? -14.93 -16.469 -7.043 1 93.38 91 ILE A C 1
ATOM 706 O O . ILE A 1 91 ? -15.961 -16.547 -6.383 1 93.38 91 ILE A O 1
ATOM 710 N N . GLU A 1 92 ? -14.578 -17.156 -8.078 1 91.56 92 GLU A N 1
ATOM 711 C CA . GLU A 1 92 ? -15.57 -18.109 -8.586 1 91.56 92 GLU A CA 1
ATOM 712 C C . GLU A 1 92 ? -16.906 -17.422 -8.844 1 91.56 92 GLU A C 1
ATOM 714 O O . GLU A 1 92 ? -16.984 -16.469 -9.641 1 91.56 92 GLU A O 1
ATOM 719 N N . ASP A 1 93 ? -18 -17.906 -8.211 1 90.62 93 ASP A N 1
ATOM 720 C CA . ASP A 1 93 ? -19.328 -17.344 -8.477 1 90.62 93 ASP A CA 1
ATOM 721 C C . ASP A 1 93 ? -19.812 -16.484 -7.312 1 90.62 93 ASP A C 1
ATOM 723 O O . ASP A 1 93 ? -20.984 -16.141 -7.238 1 90.62 93 ASP A O 1
ATOM 727 N N . ASN A 1 94 ? -18.906 -16.062 -6.527 1 91.69 94 ASN A N 1
ATOM 728 C CA . ASN A 1 94 ? -19.266 -15.234 -5.375 1 91.69 94 ASN A CA 1
ATOM 729 C C . ASN A 1 94 ? -19.328 -13.758 -5.738 1 91.69 94 ASN A C 1
ATOM 731 O O . ASN A 1 94 ? -18.703 -13.32 -6.707 1 91.69 94 ASN A O 1
ATOM 735 N N . PRO A 1 95 ? -20.141 -13.078 -5.039 1 92.38 95 PRO A N 1
ATOM 736 C CA . PRO A 1 95 ? -20.156 -11.633 -5.27 1 92.38 95 PRO A CA 1
ATOM 737 C C . PRO A 1 95 ? -18.766 -10.992 -5.094 1 92.38 95 PRO A C 1
ATOM 739 O O . PRO A 1 95 ? -18.016 -11.383 -4.195 1 92.38 95 PRO A O 1
ATOM 742 N N . PRO A 1 96 ? -18.453 -10.102 -5.953 1 94.31 96 PRO A N 1
ATOM 743 C CA . PRO A 1 96 ? -17.156 -9.438 -5.844 1 94.31 96 PRO A CA 1
ATOM 744 C C . PRO A 1 96 ? -16.969 -8.703 -4.52 1 94.31 96 PRO A C 1
ATOM 746 O O . PRO A 1 96 ? -17.953 -8.203 -3.951 1 94.31 96 PRO A O 1
ATOM 749 N N . MET A 1 97 ? -15.688 -8.656 -4.043 1 93.44 97 MET A N 1
ATOM 750 C CA . MET A 1 97 ? -15.289 -7.941 -2.836 1 93.44 97 MET A CA 1
ATOM 751 C C . MET A 1 97 ? -14.242 -6.875 -3.154 1 93.44 97 MET A C 1
ATOM 753 O O . MET A 1 97 ? -13.469 -7.023 -4.102 1 93.44 97 MET A O 1
ATOM 757 N N . LYS A 1 98 ? -14.258 -5.875 -2.379 1 96.19 98 LYS A N 1
ATOM 758 C CA . LYS A 1 98 ? -13.234 -4.852 -2.535 1 96.19 98 LYS A CA 1
ATOM 759 C C . LYS A 1 98 ? -11.891 -5.324 -1.981 1 96.19 98 LYS A C 1
ATOM 761 O O . LYS A 1 98 ? -11.844 -5.984 -0.942 1 96.19 98 LYS A O 1
ATOM 766 N N . PHE A 1 99 ? -10.859 -4.992 -2.73 1 96.88 99 PHE A N 1
ATOM 767 C CA . PHE A 1 99 ? -9.531 -5.348 -2.25 1 96.88 99 PHE A CA 1
ATOM 768 C C . PHE A 1 99 ? -8.555 -4.191 -2.441 1 96.88 99 PHE A C 1
ATOM 770 O O . PHE A 1 99 ? -8.828 -3.266 -3.209 1 96.88 99 PHE A O 1
ATOM 777 N N . CYS A 1 100 ? -7.504 -4.184 -1.684 1 97.81 100 CYS A N 1
ATOM 778 C CA . CYS A 1 100 ? -6.34 -3.332 -1.905 1 97.81 100 CYS A CA 1
ATOM 779 C C . CYS A 1 100 ? -5.051 -4.141 -1.83 1 97.81 100 CYS A C 1
ATOM 781 O O . CYS A 1 100 ? -4.98 -5.145 -1.119 1 97.81 100 CYS A O 1
ATOM 783 N N . GLN A 1 101 ? -4.109 -3.752 -2.584 1 98.44 101 GLN A N 1
ATOM 784 C CA . GLN A 1 101 ? -2.816 -4.43 -2.639 1 98.44 101 GLN A CA 1
ATOM 785 C C . GLN A 1 101 ? -1.685 -3.432 -2.875 1 98.44 101 GLN A C 1
ATOM 787 O O . GLN A 1 101 ? -1.822 -2.51 -3.682 1 98.44 101 GLN A O 1
ATOM 792 N N . THR A 1 102 ? -0.601 -3.553 -2.127 1 98.81 102 THR A N 1
ATOM 793 C CA . THR A 1 102 ? 0.556 -2.691 -2.346 1 98.81 102 THR A CA 1
ATOM 794 C C . THR A 1 102 ? 1.764 -3.51 -2.793 1 98.81 102 THR A C 1
ATOM 796 O O . THR A 1 102 ? 1.997 -4.609 -2.285 1 98.81 102 THR A O 1
ATOM 799 N N . PHE A 1 103 ? 2.441 -2.992 -3.768 1 98.81 103 PHE A N 1
ATOM 800 C CA . PHE A 1 103 ? 3.713 -3.543 -4.223 1 98.81 103 PHE A CA 1
ATOM 801 C C . PHE A 1 103 ? 4.848 -2.559 -3.977 1 98.81 103 PHE A C 1
ATOM 803 O O . PHE A 1 103 ? 4.684 -1.352 -4.168 1 98.81 103 PHE A O 1
ATOM 810 N N . ASN A 1 104 ? 5.906 -3.014 -3.506 1 98.62 104 ASN A N 1
ATOM 811 C CA . ASN A 1 104 ? 7.184 -2.307 -3.562 1 98.62 104 ASN A CA 1
ATOM 812 C C . ASN A 1 104 ? 8.141 -2.963 -4.555 1 98.62 104 ASN A C 1
ATOM 814 O O . ASN A 1 104 ? 8.633 -4.066 -4.309 1 98.62 104 ASN A O 1
ATOM 818 N N . LEU A 1 105 ? 8.398 -2.297 -5.656 1 98.25 105 LEU A N 1
ATOM 819 C CA . LEU A 1 105 ? 9.234 -2.789 -6.742 1 98.25 105 LEU A CA 1
ATOM 820 C C . LEU A 1 105 ? 10.656 -2.25 -6.617 1 98.25 105 LEU A C 1
ATOM 822 O O . LEU A 1 105 ? 10.852 -1.055 -6.391 1 98.25 105 LEU A O 1
ATOM 826 N N . VAL A 1 106 ? 11.594 -3.109 -6.777 1 96.62 106 VAL A N 1
ATOM 827 C CA . VAL A 1 106 ? 13 -2.707 -6.727 1 96.62 106 VAL A CA 1
ATOM 828 C C . VAL A 1 106 ? 13.711 -3.15 -8 1 96.62 106 VAL A C 1
ATOM 830 O O . VAL A 1 106 ? 13.391 -4.199 -8.562 1 96.62 106 VAL A O 1
ATOM 833 N N . PRO A 1 107 ? 14.625 -2.301 -8.414 1 94.44 107 PRO A N 1
ATOM 834 C CA . PRO A 1 107 ? 15.383 -2.738 -9.594 1 94.44 107 PRO A CA 1
ATOM 835 C C . PRO A 1 107 ? 16.047 -4.094 -9.398 1 94.44 107 PRO A C 1
ATOM 837 O O . PRO A 1 107 ? 16.547 -4.391 -8.312 1 94.44 107 PRO A O 1
ATOM 840 N N . ASN A 1 108 ? 16.047 -4.969 -10.367 1 89.56 108 ASN A N 1
ATOM 841 C CA . ASN A 1 108 ? 16.594 -6.316 -10.25 1 89.56 108 ASN A CA 1
ATOM 842 C C . ASN A 1 108 ? 17.984 -6.418 -10.883 1 89.56 108 ASN A C 1
ATOM 844 O O . ASN A 1 108 ? 18.547 -7.504 -10.969 1 89.56 108 ASN A O 1
ATOM 848 N N . GLY A 1 109 ? 18.609 -5.438 -11.305 1 83.81 109 GLY A N 1
ATOM 849 C CA . GLY A 1 109 ? 19.938 -5.426 -11.867 1 83.81 109 GLY A CA 1
ATOM 850 C C . GLY A 1 109 ? 19.953 -5.582 -13.375 1 83.81 109 GLY A C 1
ATOM 851 O O . GLY A 1 109 ? 20.938 -5.223 -14.031 1 83.81 109 GLY A O 1
ATOM 852 N N . GLY A 1 110 ? 18.969 -6.141 -14.055 1 82.12 110 GLY A N 1
ATOM 853 C CA . GLY A 1 110 ? 18.922 -6.359 -15.492 1 82.12 110 GLY A CA 1
ATOM 854 C C . GLY A 1 110 ? 18.016 -5.379 -16.219 1 82.12 110 GLY A C 1
ATOM 855 O O . GLY A 1 110 ? 17.422 -5.707 -17.25 1 82.12 110 GLY A O 1
ATOM 856 N N . GLY A 1 111 ? 17.797 -4.188 -15.594 1 82.62 111 GLY A N 1
ATOM 857 C CA . GLY A 1 111 ? 16.953 -3.186 -16.219 1 82.62 111 GLY A CA 1
ATOM 858 C C . GLY A 1 111 ? 15.477 -3.371 -15.898 1 82.62 111 GLY A C 1
ATOM 859 O O . GLY A 1 111 ? 14.633 -2.602 -16.359 1 82.62 111 GLY A O 1
ATOM 860 N N . GLY A 1 112 ? 15.172 -4.391 -15.156 1 93.06 112 GLY A N 1
ATOM 861 C CA . GLY A 1 112 ? 13.797 -4.656 -14.781 1 93.06 112 GLY A CA 1
ATOM 862 C C . GLY A 1 112 ? 13.539 -4.48 -13.297 1 93.06 112 GLY A C 1
ATOM 863 O O . GLY A 1 112 ? 14.312 -3.812 -12.602 1 93.06 112 GLY A O 1
ATOM 864 N N . TYR A 1 113 ? 12.391 -4.832 -12.914 1 97 113 TYR A N 1
ATOM 865 C CA . TYR A 1 113 ? 11.969 -4.719 -11.523 1 97 113 TYR A CA 1
ATOM 866 C C . TYR A 1 113 ? 11.516 -6.07 -10.977 1 97 113 TYR A C 1
ATOM 868 O O . TYR A 1 113 ? 11.039 -6.926 -11.734 1 97 113 TYR A O 1
ATOM 876 N N . ALA A 1 114 ? 11.727 -6.234 -9.758 1 97.44 114 ALA A N 1
ATOM 877 C CA . ALA A 1 114 ? 11.188 -7.371 -9.016 1 97.44 114 ALA A CA 1
ATOM 878 C C . ALA A 1 114 ? 10.312 -6.902 -7.855 1 97.44 114 ALA A C 1
ATOM 880 O O . ALA A 1 114 ? 10.469 -5.781 -7.363 1 97.44 114 ALA A O 1
ATOM 881 N N . VAL A 1 115 ? 9.438 -7.766 -7.469 1 98.44 115 VAL A N 1
ATOM 882 C CA . VAL A 1 115 ? 8.602 -7.492 -6.305 1 98.44 115 VAL A CA 1
ATOM 883 C C . VAL A 1 115 ? 9.375 -7.797 -5.023 1 98.44 115 VAL A C 1
ATOM 885 O O . VAL A 1 115 ? 9.758 -8.945 -4.785 1 98.44 115 VAL A O 1
ATOM 888 N N . PHE A 1 116 ? 9.641 -6.746 -4.262 1 98.25 116 PHE A N 1
ATOM 889 C CA . PHE A 1 116 ? 10.273 -6.973 -2.965 1 98.25 116 PHE A CA 1
ATOM 890 C C . PHE A 1 116 ? 9.219 -7.148 -1.877 1 98.25 116 PHE A C 1
ATOM 892 O O . PHE A 1 116 ? 9.359 -8 -0.998 1 98.25 116 PHE A O 1
ATOM 899 N N . ASN A 1 117 ? 8.195 -6.352 -1.876 1 98.62 117 ASN A N 1
ATOM 900 C CA . ASN A 1 117 ? 7.066 -6.449 -0.959 1 98.62 117 ASN A CA 1
ATOM 901 C C . ASN A 1 117 ? 5.746 -6.594 -1.71 1 98.62 117 ASN A C 1
ATOM 903 O O . ASN A 1 117 ? 5.535 -5.941 -2.734 1 98.62 117 ASN A O 1
ATOM 907 N N . ASP A 1 118 ? 4.906 -7.438 -1.212 1 98.81 118 ASP A N 1
ATOM 908 C CA . ASP A 1 118 ? 3.557 -7.68 -1.711 1 98.81 118 ASP A CA 1
ATOM 909 C C . ASP A 1 118 ? 2.57 -7.863 -0.561 1 98.81 118 ASP A C 1
ATOM 911 O O . ASP A 1 118 ? 2.611 -8.875 0.142 1 98.81 118 ASP A O 1
ATOM 915 N N . ILE A 1 119 ? 1.667 -6.879 -0.376 1 98.75 119 ILE A N 1
ATOM 916 C CA . ILE A 1 119 ? 0.706 -6.965 0.718 1 98.75 119 ILE A CA 1
ATOM 917 C C . ILE A 1 119 ? -0.714 -6.859 0.167 1 98.75 119 ILE A C 1
ATOM 919 O O . ILE A 1 119 ? -1.084 -5.84 -0.42 1 98.75 119 ILE A O 1
ATOM 923 N N . PHE A 1 120 ? -1.504 -7.895 0.373 1 98.44 120 PHE A N 1
ATOM 924 C CA . PHE A 1 120 ? -2.871 -7.977 -0.128 1 98.44 120 PHE A CA 1
ATOM 925 C C . PHE A 1 120 ? -3.867 -8.023 1.022 1 98.44 120 PHE A C 1
ATOM 927 O O . PHE A 1 120 ? -3.684 -8.789 1.977 1 98.44 120 PHE A O 1
ATOM 934 N N . ARG A 1 121 ? -4.965 -7.203 0.906 1 96.94 121 ARG A N 1
ATOM 935 C CA . ARG A 1 121 ? -6.043 -7.238 1.889 1 96.94 121 ARG A CA 1
ATOM 936 C C . ARG A 1 121 ? -7.402 -7.059 1.218 1 96.94 121 ARG A C 1
ATOM 938 O O . ARG A 1 121 ? -7.551 -6.242 0.309 1 96.94 121 ARG A O 1
ATOM 945 N N . LEU A 1 122 ? -8.344 -7.855 1.75 1 94.25 122 LEU A N 1
ATOM 946 C CA . LEU A 1 122 ? -9.734 -7.598 1.396 1 94.25 122 LEU A CA 1
ATOM 947 C C . LEU A 1 122 ? -10.297 -6.441 2.211 1 94.25 122 LEU A C 1
ATOM 949 O O . LEU A 1 122 ? -10 -6.312 3.402 1 94.25 122 LEU A O 1
ATOM 953 N N . CYS A 1 123 ? -10.938 -5.555 1.565 1 91.31 123 CYS A N 1
ATOM 954 C CA . CYS A 1 123 ? -11.594 -4.441 2.234 1 91.31 123 CYS A CA 1
ATOM 955 C C . CYS A 1 123 ? -13.047 -4.777 2.555 1 91.31 123 CYS A C 1
ATOM 957 O O . CYS A 1 123 ? -13.961 -4.285 1.891 1 91.31 123 CYS A O 1
ATOM 959 N N . ILE A 1 124 ? -13.164 -5.68 3.412 1 76.31 124 ILE A N 1
ATOM 960 C CA . ILE A 1 124 ? -14.508 -6.168 3.701 1 76.31 124 ILE A CA 1
ATOM 961 C C . ILE A 1 124 ? -15 -5.562 5.012 1 76.31 124 ILE A C 1
ATOM 963 O O . ILE A 1 124 ? -14.203 -5.137 5.852 1 76.31 124 ILE A O 1
ATOM 967 N N . GLY A 1 125 ? -16.297 -5.266 5.285 1 62.12 125 GLY A N 1
ATOM 968 C CA . GLY A 1 125 ? -17.062 -4.816 6.445 1 62.12 125 GLY A CA 1
ATOM 969 C C . GLY A 1 125 ? -18.375 -4.164 6.078 1 62.12 125 GLY A C 1
ATOM 970 O O . GLY A 1 125 ? -18.625 -3.875 4.906 1 62.12 125 GLY A O 1
ATOM 971 N N . MET B 1 1 ? 24.766 -4.887 1.481 1 52.34 1 MET B N 1
ATOM 972 C CA . MET B 1 1 ? 23.984 -5.941 2.131 1 52.34 1 MET B CA 1
ATOM 973 C C . MET B 1 1 ? 22.562 -5.469 2.426 1 52.34 1 MET B C 1
ATOM 975 O O . MET B 1 1 ? 22.344 -4.281 2.66 1 52.34 1 MET B O 1
ATOM 979 N N . LEU B 1 2 ? 21.547 -6.219 2.057 1 73.31 2 LEU B N 1
ATOM 980 C CA . LEU B 1 2 ? 20.156 -5.898 2.312 1 73.31 2 LEU B CA 1
ATOM 981 C C . LEU B 1 2 ? 19.906 -5.711 3.805 1 73.31 2 LEU B C 1
ATOM 983 O O . LEU B 1 2 ? 20.172 -6.617 4.602 1 73.31 2 LEU B O 1
ATOM 987 N N . GLN B 1 3 ? 19.891 -4.484 4.312 1 84.25 3 GLN B N 1
ATOM 988 C CA . GLN B 1 3 ? 19.594 -4.23 5.719 1 84.25 3 GLN B CA 1
ATOM 989 C C . GLN B 1 3 ? 18.094 -4.129 5.953 1 84.25 3 GLN B C 1
ATOM 991 O O . GLN B 1 3 ? 17.438 -3.207 5.461 1 84.25 3 GLN B O 1
ATOM 996 N N . LEU B 1 4 ? 17.609 -5.129 6.586 1 92.62 4 LEU B N 1
ATOM 997 C CA . LEU B 1 4 ? 16.188 -5.164 6.957 1 92.62 4 LEU B CA 1
ATOM 998 C C . LEU B 1 4 ? 16.031 -4.98 8.461 1 92.62 4 LEU B C 1
ATOM 1000 O O . LEU B 1 4 ? 16.719 -5.625 9.25 1 92.62 4 LEU B O 1
ATOM 1004 N N . ASN B 1 5 ? 15.18 -4.098 8.852 1 93.75 5 ASN B N 1
ATOM 1005 C CA . ASN B 1 5 ? 14.93 -3.887 10.273 1 93.75 5 ASN B CA 1
ATOM 1006 C C . ASN B 1 5 ? 14.039 -4.984 10.852 1 93.75 5 ASN B C 1
ATOM 1008 O O . ASN B 1 5 ? 12.883 -5.129 10.453 1 93.75 5 ASN B O 1
ATOM 1012 N N . PRO B 1 6 ? 14.484 -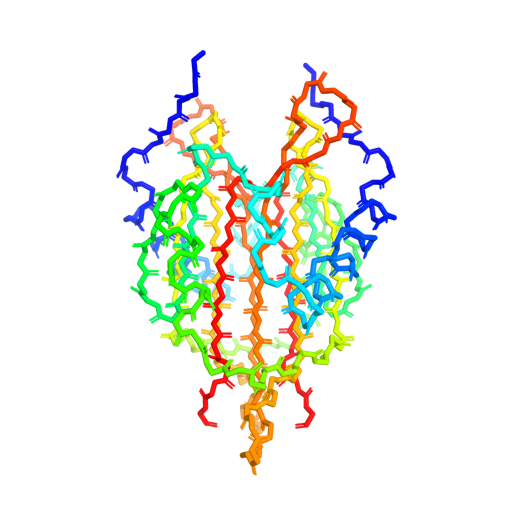5.727 11.797 1 94.25 6 PRO B N 1
ATOM 1013 C CA . PRO B 1 6 ? 13.68 -6.828 12.328 1 94.25 6 PRO B CA 1
ATOM 1014 C C . PRO B 1 6 ? 12.477 -6.344 13.133 1 94.25 6 PRO B C 1
ATOM 1016 O O . PRO B 1 6 ? 11.562 -7.125 13.414 1 94.25 6 PRO B O 1
ATOM 1019 N N . GLN B 1 7 ? 12.469 -5.082 13.547 1 96.19 7 GLN B N 1
ATOM 1020 C CA . GLN B 1 7 ? 11.367 -4.539 14.336 1 96.19 7 GLN B CA 1
ATOM 1021 C C . GLN B 1 7 ? 10.359 -3.809 13.453 1 96.19 7 GLN B C 1
ATOM 1023 O O . GLN B 1 7 ? 9.609 -2.955 13.93 1 96.19 7 GLN B O 1
ATOM 1028 N N . PHE B 1 8 ? 10.414 -4.121 12.156 1 97.5 8 PHE B N 1
ATOM 1029 C CA . PHE B 1 8 ? 9.617 -3.402 11.164 1 97.5 8 PHE B CA 1
ATOM 1030 C C . PHE B 1 8 ? 8.148 -3.398 11.555 1 97.5 8 PHE B C 1
ATOM 1032 O O . PHE B 1 8 ? 7.461 -2.387 11.398 1 97.5 8 PHE B O 1
ATOM 1039 N N . ASP B 1 9 ? 7.637 -4.523 12.078 1 97.56 9 ASP B N 1
ATOM 1040 C CA . ASP B 1 9 ? 6.211 -4.668 12.359 1 97.56 9 ASP B CA 1
ATOM 1041 C C . ASP B 1 9 ? 5.789 -3.77 13.516 1 97.56 9 ASP B C 1
ATOM 1043 O O . ASP B 1 9 ? 4.812 -3.027 13.406 1 97.56 9 ASP B O 1
ATOM 1047 N N . ALA B 1 10 ? 6.488 -3.812 14.617 1 97.62 10 ALA B N 1
ATOM 1048 C CA . ALA B 1 10 ? 6.199 -2.98 15.781 1 97.62 10 ALA B CA 1
ATOM 1049 C C . ALA B 1 10 ? 6.332 -1.498 15.445 1 97.62 10 ALA B C 1
ATOM 1051 O O . ALA B 1 10 ? 5.477 -0.69 15.812 1 97.62 10 ALA B O 1
ATOM 1052 N N . ILE B 1 11 ? 7.352 -1.168 14.719 1 97.19 11 ILE B N 1
ATOM 1053 C CA . ILE B 1 11 ? 7.613 0.219 14.352 1 97.19 11 ILE B CA 1
ATOM 1054 C C . ILE B 1 11 ? 6.508 0.723 13.422 1 97.19 11 ILE B C 1
ATOM 1056 O O . ILE B 1 11 ? 5.969 1.813 13.625 1 97.19 11 ILE B O 1
ATOM 1060 N N . GLY B 1 12 ? 6.215 -0.052 12.391 1 98.31 12 GLY B N 1
ATOM 1061 C CA . GLY B 1 12 ? 5.168 0.335 11.453 1 98.31 12 GLY B CA 1
ATOM 1062 C C . GLY B 1 12 ? 3.824 0.562 12.117 1 98.31 12 GLY B C 1
ATOM 1063 O O . GLY B 1 12 ? 3.172 1.579 11.883 1 98.31 12 GLY B O 1
ATOM 1064 N N . LYS B 1 13 ? 3.436 -0.37 12.977 1 98.25 13 LYS B N 1
ATOM 1065 C CA . LYS B 1 13 ? 2.148 -0.279 13.656 1 98.25 13 LYS B CA 1
ATOM 1066 C C . LYS B 1 13 ? 2.117 0.909 14.617 1 98.25 13 LYS B C 1
ATOM 1068 O O . LYS B 1 13 ? 1.1 1.599 14.719 1 98.25 13 LYS B O 1
ATOM 1073 N N . GLN B 1 14 ? 3.141 1.125 15.25 1 97.81 14 GLN B N 1
ATOM 1074 C CA . GLN B 1 14 ? 3.238 2.289 16.125 1 97.81 14 GLN B CA 1
ATOM 1075 C C . GLN B 1 14 ? 3.148 3.586 15.32 1 97.81 14 GLN B C 1
ATOM 1077 O O . GLN B 1 14 ? 2.5 4.543 15.75 1 97.81 14 GLN B O 1
ATOM 1082 N N . PHE B 1 15 ? 3.848 3.605 14.211 1 98.12 15 PHE B N 1
ATOM 1083 C CA . PHE B 1 15 ? 3.783 4.77 13.336 1 98.12 15 PHE B CA 1
ATOM 1084 C C . PHE B 1 15 ? 2.346 5.051 12.914 1 98.12 15 PHE B C 1
ATOM 1086 O O . PHE B 1 15 ? 1.889 6.191 12.977 1 98.12 15 PHE B O 1
ATOM 1093 N N . VAL B 1 16 ? 1.678 4.039 12.461 1 98.5 16 VAL B N 1
ATOM 1094 C CA . VAL B 1 16 ? 0.31 4.18 11.969 1 98.5 16 VAL B CA 1
ATOM 1095 C C . VAL B 1 16 ? -0.588 4.707 13.086 1 98.5 16 VAL B C 1
ATOM 1097 O O . VAL B 1 16 ? -1.402 5.605 12.859 1 98.5 16 VAL B O 1
ATOM 1100 N N . GLN B 1 17 ? -0.406 4.156 14.242 1 98.06 17 GLN B N 1
ATOM 1101 C CA . GLN B 1 17 ? -1.17 4.633 15.391 1 98.06 17 GLN B CA 1
ATOM 1102 C C . GLN B 1 17 ? -0.901 6.113 15.648 1 98.06 17 GLN B C 1
ATOM 1104 O O . GLN B 1 17 ? -1.834 6.895 15.852 1 98.06 17 GLN B O 1
ATOM 1109 N N . HIS B 1 18 ? 0.289 6.457 15.672 1 97.81 18 HIS B N 1
ATOM 1110 C CA . HIS B 1 18 ? 0.675 7.848 15.891 1 97.81 18 HIS B CA 1
ATOM 1111 C C . HIS B 1 18 ? 0.124 8.75 14.797 1 97.81 18 HIS B C 1
ATOM 1113 O O . HIS B 1 18 ? -0.387 9.836 15.078 1 97.81 18 HIS B O 1
ATOM 1119 N N . TYR B 1 19 ? 0.227 8.312 13.586 1 98.5 19 TYR B N 1
ATOM 1120 C CA . TYR B 1 19 ? -0.211 9.094 12.43 1 98.5 19 TYR B CA 1
ATOM 1121 C C . TYR B 1 19 ? -1.687 9.461 12.547 1 98.5 19 TYR B C 1
ATOM 1123 O O . TYR B 1 19 ? -2.047 10.633 12.492 1 98.5 19 TYR B O 1
ATOM 1131 N N . TYR B 1 20 ? -2.479 8.5 12.758 1 98.06 20 TYR B N 1
ATOM 1132 C CA . TYR B 1 20 ? -3.912 8.773 12.742 1 98.06 20 TYR B CA 1
ATOM 1133 C C . TYR B 1 20 ? -4.344 9.477 14.023 1 98.06 20 TYR B C 1
ATOM 1135 O O . TYR B 1 20 ? -5.277 10.281 14.008 1 98.06 20 TYR B O 1
ATOM 1143 N N . ALA B 1 21 ? -3.689 9.156 15.156 1 96.94 21 ALA B N 1
ATOM 1144 C CA . ALA B 1 21 ? -3.943 9.922 16.375 1 96.94 21 ALA B CA 1
ATOM 1145 C C . ALA B 1 21 ? -3.641 11.398 16.172 1 96.94 21 ALA B C 1
ATOM 1147 O O . ALA B 1 21 ? -4.438 12.266 16.547 1 96.94 21 ALA B O 1
ATOM 1148 N N . THR B 1 22 ? -2.498 11.672 15.547 1 97.31 22 THR B N 1
ATOM 1149 C CA . THR B 1 22 ? -2.1 13.047 15.258 1 97.31 22 THR B CA 1
ATOM 1150 C C . THR B 1 22 ? -3.053 13.688 14.25 1 97.31 22 THR B C 1
ATOM 1152 O O . THR B 1 22 ? -3.451 14.844 14.414 1 97.31 22 THR B O 1
ATOM 1155 N N . PHE B 1 23 ? -3.451 12.969 13.242 1 97.19 23 PHE B N 1
ATOM 1156 C CA . PHE B 1 23 ? -4.383 13.43 12.219 1 97.19 23 PHE B CA 1
ATOM 1157 C C . PHE B 1 23 ? -5.672 13.938 12.852 1 97.19 23 PHE B C 1
ATOM 1159 O O . PHE B 1 23 ? -6.184 14.992 12.461 1 97.19 23 PHE B O 1
ATOM 1166 N N . GLY B 1 24 ? -6.211 13.25 13.797 1 93.81 24 GLY B N 1
ATOM 1167 C CA . GLY B 1 24 ? -7.469 13.594 14.438 1 93.81 24 GLY B CA 1
ATOM 1168 C C . GLY B 1 24 ? -7.332 14.688 15.477 1 93.81 24 GLY B C 1
ATOM 1169 O O . GLY B 1 24 ? -8.273 15.438 15.727 1 93.81 24 GLY B O 1
ATOM 1170 N N . ALA B 1 25 ? -6.137 14.789 16.156 1 93.69 25 ALA B N 1
ATOM 1171 C CA . ALA B 1 25 ? -5.953 15.695 17.281 1 93.69 25 ALA B CA 1
ATOM 1172 C C . ALA B 1 25 ? -5.34 17.016 16.844 1 93.69 25 ALA B C 1
ATOM 1174 O O . ALA B 1 25 ? -5.836 18.094 17.203 1 93.69 25 ALA B O 1
ATOM 1175 N N . GLN B 1 26 ? -4.199 16.984 16.078 1 95 26 GLN B N 1
ATOM 1176 C CA . GLN B 1 26 ? -3.422 18.125 15.625 1 95 26 GLN B CA 1
ATOM 1177 C C . GLN B 1 26 ? -2.871 17.891 14.227 1 95 26 GLN B C 1
ATOM 1179 O O . GLN B 1 26 ? -1.674 17.656 14.055 1 95 26 GLN B O 1
ATOM 1184 N N . ARG B 1 27 ? -3.604 18.203 13.242 1 94.88 27 ARG B N 1
ATOM 1185 C CA . ARG B 1 27 ? -3.281 17.875 11.859 1 94.88 27 ARG B CA 1
ATOM 1186 C C . ARG B 1 27 ? -1.997 18.578 11.422 1 94.88 27 ARG B C 1
ATOM 1188 O O . ARG B 1 27 ? -1.223 18.016 10.633 1 94.88 27 ARG B O 1
ATOM 1195 N N . GLU B 1 28 ? -1.768 19.734 11.914 1 95.88 28 GLU B N 1
ATOM 1196 C CA . GLU B 1 28 ? -0.602 20.516 11.516 1 95.88 28 GLU B CA 1
ATOM 1197 C C . GLU B 1 28 ? 0.694 19.828 11.93 1 95.88 28 GLU B C 1
ATOM 1199 O O . GLU B 1 28 ? 1.74 20.031 11.312 1 95.88 28 GLU B O 1
ATOM 1204 N N . LYS B 1 29 ? 0.648 19.031 12.969 1 97.38 29 LYS B N 1
ATOM 1205 C CA . LYS B 1 29 ? 1.839 18.375 13.5 1 97.38 29 LYS B CA 1
ATOM 1206 C C . LYS B 1 29 ? 2.262 17.203 12.602 1 97.38 29 LYS B C 1
ATOM 1208 O O . LYS B 1 29 ? 3.357 16.672 12.758 1 97.38 29 LYS B O 1
ATOM 1213 N N . LEU B 1 30 ? 1.388 16.812 11.648 1 97.94 30 LEU B N 1
ATOM 1214 C CA . LEU B 1 30 ? 1.767 15.773 10.688 1 97.94 30 LEU B CA 1
ATOM 1215 C C . LEU B 1 30 ? 2.973 16.219 9.867 1 97.94 30 LEU B C 1
ATOM 1217 O O . LEU B 1 30 ? 3.652 15.383 9.258 1 97.94 30 LEU B O 1
ATOM 1221 N N . ALA B 1 31 ? 3.209 17.516 9.844 1 97.81 31 ALA B N 1
ATOM 1222 C CA . ALA B 1 31 ? 4.34 18.078 9.109 1 97.81 31 ALA B CA 1
ATOM 1223 C C . ALA B 1 31 ? 5.648 17.422 9.539 1 97.81 31 ALA B C 1
ATOM 1225 O O . ALA B 1 31 ? 6.562 17.25 8.719 1 97.81 31 ALA B O 1
ATOM 1226 N N . GLU B 1 32 ? 5.73 17.016 10.742 1 96.75 32 GLU B N 1
ATOM 1227 C CA . GLU B 1 32 ? 6.957 16.469 11.312 1 96.75 32 GLU B CA 1
ATOM 1228 C C . GLU B 1 32 ? 7.246 15.078 10.758 1 96.75 32 GLU B C 1
ATOM 1230 O O . GLU B 1 32 ? 8.359 14.57 10.891 1 96.75 32 GLU B O 1
ATOM 1235 N N . LEU B 1 33 ? 6.246 14.477 10.211 1 97.69 33 LEU B N 1
ATOM 1236 C CA . LEU B 1 33 ? 6.391 13.109 9.727 1 97.69 33 LEU B CA 1
ATOM 1237 C C . LEU B 1 33 ? 6.875 13.094 8.281 1 97.69 33 LEU B C 1
ATOM 1239 O O . LEU B 1 33 ? 7.301 12.055 7.773 1 97.69 33 LEU B O 1
ATOM 1243 N N . TYR B 1 34 ? 6.77 14.211 7.613 1 98.12 34 TYR B N 1
ATOM 1244 C CA . TYR B 1 34 ? 7.113 14.305 6.199 1 98.12 34 TYR B CA 1
ATOM 1245 C C . TYR B 1 34 ? 8.391 15.109 6 1 98.12 34 TYR B C 1
ATOM 1247 O O . TYR B 1 34 ? 8.836 15.82 6.906 1 98.12 34 TYR B O 1
ATOM 1255 N N . THR B 1 35 ? 9.008 14.953 4.848 1 96.62 35 THR B N 1
ATOM 1256 C CA . THR B 1 35 ? 10.172 15.727 4.422 1 96.62 35 THR B CA 1
ATOM 1257 C C . THR B 1 35 ? 9.898 16.406 3.082 1 96.62 35 THR B C 1
ATOM 1259 O O . THR B 1 35 ? 8.828 16.219 2.49 1 96.62 35 THR B O 1
ATOM 1262 N N . GLU B 1 36 ? 10.805 17.156 2.604 1 96.25 36 GLU B N 1
ATOM 1263 C CA . GLU B 1 36 ? 10.641 17.859 1.328 1 96.25 36 GLU B CA 1
ATOM 1264 C C . GLU B 1 36 ? 10.625 16.875 0.164 1 96.25 36 GLU B C 1
ATOM 1266 O O . GLU B 1 36 ? 10.164 17.203 -0.929 1 96.25 36 GLU B O 1
ATOM 1271 N N . GLN B 1 37 ? 11.062 15.711 0.391 1 94.75 37 GLN B N 1
ATOM 1272 C CA . GLN B 1 37 ? 11.109 14.688 -0.649 1 94.75 37 GLN B CA 1
ATOM 1273 C C . GLN B 1 37 ? 9.867 13.797 -0.605 1 94.75 37 GLN B C 1
ATOM 1275 O O . GLN B 1 37 ? 9.656 12.977 -1.502 1 94.75 37 GLN B O 1
ATOM 1280 N N . SER B 1 38 ? 9.078 13.953 0.396 1 97.88 38 SER B N 1
ATOM 1281 C CA . SER B 1 38 ? 7.883 13.125 0.55 1 97.88 38 SER B CA 1
ATOM 1282 C C . SER B 1 38 ? 6.875 13.398 -0.566 1 97.88 38 SER B C 1
ATOM 1284 O O . SER B 1 38 ? 6.75 14.531 -1.036 1 97.88 38 SER B O 1
ATOM 1286 N N . MET B 1 39 ? 6.254 12.359 -0.976 1 98.19 39 MET B N 1
ATOM 1287 C CA . MET B 1 39 ? 5.168 12.461 -1.95 1 98.19 39 MET B CA 1
ATOM 1288 C C . MET B 1 39 ? 3.889 11.836 -1.407 1 98.19 39 MET B C 1
ATOM 1290 O O . MET B 1 39 ? 3.928 10.773 -0.78 1 98.19 39 MET B O 1
ATOM 1294 N N . MET B 1 40 ? 2.789 12.555 -1.689 1 98.62 40 MET B N 1
ATOM 1295 C CA . MET B 1 40 ? 1.483 12.039 -1.286 1 98.62 40 MET B CA 1
ATOM 1296 C C . MET B 1 40 ? 0.527 11.992 -2.473 1 98.62 40 MET B C 1
ATOM 1298 O O . MET B 1 40 ? 0.513 12.906 -3.301 1 98.62 40 MET B O 1
ATOM 1302 N N . THR B 1 41 ? -0.135 10.898 -2.639 1 98.56 41 THR B N 1
ATOM 1303 C CA . THR B 1 41 ? -1.307 10.828 -3.504 1 98.56 41 THR B CA 1
ATOM 1304 C C . THR B 1 41 ? -2.578 10.656 -2.678 1 98.56 41 THR B C 1
ATOM 1306 O O . THR B 1 41 ? -2.711 9.695 -1.924 1 98.56 41 THR B O 1
ATOM 1309 N N . TYR B 1 42 ? -3.504 11.633 -2.756 1 97.56 42 TYR B N 1
ATOM 1310 C CA . TYR B 1 42 ? -4.809 11.578 -2.104 1 97.56 42 TYR B CA 1
ATOM 1311 C C . TYR B 1 42 ? -5.93 11.547 -3.131 1 97.56 42 TYR B C 1
ATOM 1313 O O . TYR B 1 42 ? -6.234 12.562 -3.764 1 97.56 42 TYR B O 1
ATOM 1321 N N . GLU B 1 43 ? -6.699 10.469 -3.314 1 92 43 GLU B N 1
ATOM 1322 C CA . GLU B 1 43 ? -7.766 10.281 -4.293 1 92 43 GLU B CA 1
ATOM 1323 C C . GLU B 1 43 ? -7.352 10.805 -5.668 1 92 43 GLU B C 1
ATOM 1325 O O . GLU B 1 43 ? -8.078 11.594 -6.281 1 92 43 GLU B O 1
ATOM 1330 N N . ASN B 1 44 ? -6.25 10.641 -6.219 1 88.81 44 ASN B N 1
ATOM 1331 C CA . ASN B 1 44 ? -5.77 10.914 -7.57 1 88.81 44 ASN B CA 1
ATOM 1332 C C . ASN B 1 44 ? -4.98 12.219 -7.629 1 88.81 44 ASN B C 1
ATOM 1334 O O . ASN B 1 44 ? -4.492 12.609 -8.695 1 88.81 44 ASN B O 1
ATOM 1338 N N . GLU B 1 45 ? -4.953 12.945 -6.578 1 95.94 45 GLU B N 1
ATOM 1339 C CA . GLU B 1 45 ? -4.148 14.164 -6.523 1 95.94 45 GLU B CA 1
ATOM 1340 C C . GLU B 1 45 ? -2.775 13.891 -5.918 1 95.94 45 GLU B C 1
ATOM 1342 O O . GLU B 1 45 ? -2.67 13.227 -4.879 1 95.94 45 GLU B O 1
ATOM 1347 N N . GLN B 1 46 ? -1.825 14.5 -6.531 1 96.94 46 GLN B N 1
ATOM 1348 C CA . GLN B 1 46 ? -0.458 14.273 -6.074 1 96.94 46 GLN B CA 1
ATOM 1349 C C . GLN B 1 46 ? 0.148 15.547 -5.496 1 96.94 46 GLN B C 1
ATOM 1351 O O . GLN B 1 46 ? -0.035 16.641 -6.047 1 96.94 46 GLN B O 1
ATOM 1356 N N . PHE B 1 47 ? 0.854 15.406 -4.418 1 98.19 47 PHE B N 1
ATOM 1357 C CA . PHE B 1 47 ? 1.52 16.5 -3.713 1 98.19 47 PHE B CA 1
ATOM 1358 C C . PHE B 1 47 ? 2.943 16.109 -3.336 1 98.19 47 PHE B C 1
ATOM 1360 O O . PHE B 1 47 ? 3.215 14.945 -3.021 1 98.19 47 PHE B O 1
ATOM 1367 N N . GLN B 1 48 ? 3.746 17.031 -3.377 1 97.75 48 GLN B N 1
ATOM 1368 C CA . GLN B 1 48 ? 5.125 16.781 -2.961 1 97.75 48 GLN B CA 1
ATOM 1369 C C . GLN B 1 48 ? 5.598 17.844 -1.968 1 97.75 48 GLN B C 1
ATOM 1371 O O . GLN B 1 48 ? 5.301 19.031 -2.129 1 97.75 48 GLN B O 1
ATOM 1376 N N . GLY B 1 49 ? 6.27 17.344 -0.956 1 98.12 49 GLY B N 1
ATOM 1377 C CA . GLY B 1 49 ? 6.82 18.25 0.029 1 98.12 49 GLY B CA 1
ATOM 1378 C C . GLY B 1 49 ? 5.879 18.516 1.188 1 98.12 49 GLY B C 1
ATOM 1379 O O . GLY B 1 49 ? 4.664 18.359 1.056 1 98.12 49 GLY B O 1
ATOM 1380 N N . VAL B 1 50 ? 6.453 18.953 2.25 1 98.12 50 VAL B N 1
ATOM 1381 C CA . VAL B 1 50 ? 5.73 19.125 3.506 1 98.12 50 VAL B CA 1
ATOM 1382 C C . VAL B 1 50 ? 4.613 20.156 3.324 1 98.12 50 VAL B C 1
ATOM 1384 O O . VAL B 1 50 ? 3.471 19.906 3.715 1 98.12 50 VAL B O 1
ATOM 1387 N N . GLY B 1 51 ? 4.953 21.25 2.725 1 98.25 51 GLY B N 1
ATOM 1388 C CA . GLY B 1 51 ? 3.99 22.328 2.566 1 98.25 51 GLY B CA 1
ATOM 1389 C C . GLY B 1 51 ? 2.764 21.922 1.771 1 98.25 51 GLY B C 1
ATOM 1390 O O . GLY B 1 51 ? 1.633 22.141 2.211 1 98.25 51 GLY B O 1
ATOM 1391 N N . ALA B 1 52 ? 2.961 21.359 0.6 1 98.38 52 ALA B N 1
ATOM 1392 C CA . ALA B 1 52 ? 1.865 20.953 -0.277 1 98.38 52 ALA B CA 1
ATOM 1393 C C . ALA B 1 52 ? 1.021 19.859 0.367 1 98.38 52 ALA B C 1
ATOM 1395 O O . ALA B 1 52 ? -0.208 19.875 0.267 1 98.38 52 ALA B O 1
ATOM 1396 N N . ILE B 1 53 ? 1.666 18.891 1.018 1 98.38 53 ILE B N 1
ATOM 1397 C CA . ILE B 1 53 ? 0.981 17.781 1.666 1 98.38 53 ILE B CA 1
ATOM 1398 C C . ILE B 1 53 ? 0.116 18.312 2.811 1 98.38 53 ILE B C 1
ATOM 1400 O O . ILE B 1 53 ? -1.064 17.969 2.91 1 98.38 53 ILE B O 1
ATOM 1404 N N . LEU B 1 54 ? 0.685 19.172 3.605 1 97.81 54 LEU B N 1
ATOM 1405 C CA . LEU B 1 54 ? -0.056 19.703 4.738 1 97.81 54 LEU B CA 1
ATOM 1406 C C . LEU B 1 54 ? -1.22 20.562 4.266 1 97.81 54 LEU B C 1
ATOM 1408 O O . LEU B 1 54 ? -2.287 20.578 4.883 1 97.81 54 LEU B O 1
ATOM 1412 N N . ALA B 1 55 ? -1.002 21.328 3.184 1 97.69 55 ALA B N 1
ATOM 1413 C CA . ALA B 1 55 ? -2.072 22.141 2.619 1 97.69 55 ALA B CA 1
ATOM 1414 C C . ALA B 1 55 ? -3.266 21.281 2.215 1 97.69 55 ALA B C 1
ATOM 1416 O O . ALA B 1 55 ? -4.414 21.641 2.479 1 97.69 55 ALA B O 1
ATOM 1417 N N . LYS B 1 56 ? -3.018 20.188 1.598 1 97.69 56 LYS B N 1
ATOM 1418 C CA . LYS B 1 56 ? -4.086 19.266 1.207 1 97.69 56 LYS B CA 1
ATOM 1419 C C . LYS B 1 56 ? -4.797 18.703 2.43 1 97.69 56 LYS B C 1
ATOM 1421 O O . LYS B 1 56 ? -6.027 18.688 2.49 1 97.69 56 LYS B O 1
ATOM 1426 N N . LEU B 1 57 ? -3.99 18.234 3.418 1 96.62 57 LEU B N 1
ATOM 1427 C CA . LEU B 1 57 ? -4.551 17.609 4.613 1 96.62 57 LEU B CA 1
ATOM 1428 C C . LEU B 1 57 ? -5.395 18.609 5.402 1 96.62 57 LEU B C 1
ATOM 1430 O O . LEU B 1 57 ? -6.402 18.234 6.008 1 96.62 57 LEU B O 1
ATOM 1434 N N . GLN B 1 58 ? -4.977 19.844 5.328 1 95.12 58 GLN B N 1
ATOM 1435 C CA . GLN B 1 58 ? -5.684 20.875 6.062 1 95.12 58 GLN B CA 1
ATOM 1436 C C . GLN B 1 58 ? -6.98 21.266 5.359 1 95.12 58 GLN B C 1
ATOM 1438 O O . GLN B 1 58 ? -7.863 21.875 5.965 1 95.12 58 GLN B O 1
ATOM 1443 N N . LYS B 1 59 ? -7.113 20.953 4.113 1 95.19 59 LYS B N 1
ATOM 1444 C CA . LYS B 1 59 ? -8.305 21.281 3.34 1 95.19 59 LYS B CA 1
ATOM 1445 C C . LYS B 1 59 ? -9.414 20.266 3.584 1 95.19 59 LYS B C 1
ATOM 1447 O O . LYS B 1 59 ? -10.562 20.484 3.203 1 95.19 59 LYS B O 1
ATOM 1452 N N . LEU B 1 60 ? -9.023 19.172 4.141 1 94.12 60 LEU B N 1
ATOM 1453 C CA . LEU B 1 60 ? -10.023 18.156 4.457 1 94.12 60 LEU B CA 1
ATOM 1454 C C . LEU B 1 60 ? -10.984 18.656 5.531 1 94.12 60 LEU B C 1
ATOM 1456 O O . LEU B 1 60 ? -10.641 19.531 6.32 1 94.12 60 LEU B O 1
ATOM 1460 N N . PRO B 1 61 ? -12.18 18.094 5.609 1 92.94 61 PRO B N 1
ATOM 1461 C CA . PRO B 1 61 ? -13.133 18.531 6.637 1 92.94 61 PRO B CA 1
ATOM 1462 C C . PRO B 1 61 ? -12.562 18.422 8.047 1 92.94 61 PRO B C 1
ATOM 1464 O O . PRO B 1 61 ? -11.641 17.641 8.289 1 92.94 61 PRO B O 1
ATOM 1467 N N . ALA B 1 62 ? -13.102 19.156 8.969 1 86.12 62 ALA B N 1
ATOM 1468 C CA . ALA B 1 62 ? -12.57 19.25 10.328 1 86.12 62 ALA B CA 1
ATOM 1469 C C . ALA B 1 62 ? -12.688 17.922 11.055 1 86.12 62 ALA B C 1
ATOM 1471 O O . ALA B 1 62 ? -11.781 17.531 11.797 1 86.12 62 ALA B O 1
ATOM 1472 N N . VAL B 1 63 ? -13.859 17.219 10.695 1 91.25 63 VAL B N 1
ATOM 1473 C CA . VAL B 1 63 ? -14.055 15.953 11.391 1 91.25 63 VAL B CA 1
ATOM 1474 C C . VAL B 1 63 ? -13.859 14.797 10.414 1 91.25 63 VAL B C 1
ATOM 1476 O O . VAL B 1 63 ? -14.75 14.5 9.609 1 91.25 63 VAL B O 1
ATOM 1479 N N . VAL B 1 64 ? -12.805 14.25 10.453 1 93.62 64 VAL B N 1
ATOM 1480 C CA . VAL B 1 64 ? -12.438 13.062 9.695 1 93.62 64 VAL B CA 1
ATOM 1481 C C . VAL B 1 64 ? -11.891 11.992 10.641 1 93.62 64 VAL B C 1
ATOM 1483 O O . VAL B 1 64 ? -10.852 12.188 11.273 1 93.62 64 VAL B O 1
ATOM 1486 N N . LYS B 1 65 ? -12.586 10.883 10.727 1 94.81 65 LYS B N 1
ATOM 1487 C CA . LYS B 1 65 ? -12.203 9.82 11.656 1 94.81 65 LYS B CA 1
ATOM 1488 C C . LYS B 1 65 ? -11.812 8.547 10.906 1 94.81 65 LYS B C 1
ATOM 1490 O O . LYS B 1 65 ? -12.602 8.023 10.117 1 94.81 65 LYS B O 1
ATOM 1495 N N . HIS B 1 66 ? -10.633 8.141 11.133 1 96.44 66 HIS B N 1
ATOM 1496 C CA . HIS B 1 66 ? -10.148 6.891 10.57 1 96.44 66 HIS B CA 1
ATOM 1497 C C . HIS B 1 66 ? -10.234 5.754 11.586 1 96.44 66 HIS B C 1
ATOM 1499 O O . HIS B 1 66 ? -9.688 5.859 12.688 1 96.44 66 HIS B O 1
ATOM 1505 N N . ASN B 1 67 ? -10.93 4.723 11.281 1 96.38 67 ASN B N 1
ATOM 1506 C CA . ASN B 1 67 ? -10.906 3.477 12.039 1 96.38 67 ASN B CA 1
ATOM 1507 C C . ASN B 1 67 ? -10.086 2.4 11.328 1 96.38 67 ASN B C 1
ATOM 1509 O O . ASN B 1 67 ? -10.547 1.805 10.359 1 96.38 67 ASN B O 1
ATOM 1513 N N . VAL B 1 68 ? -8.93 2.158 11.852 1 96.94 68 VAL B N 1
ATOM 1514 C CA . VAL B 1 68 ? -8.023 1.191 11.234 1 96.94 68 VAL B CA 1
ATOM 1515 C C . VAL B 1 68 ? -8.508 -0.226 11.531 1 96.94 68 VAL B C 1
ATOM 1517 O O . VAL B 1 68 ? -8.688 -0.596 12.695 1 96.94 68 VAL B O 1
ATOM 1520 N N . VAL B 1 69 ? -8.711 -0.979 10.539 1 96.19 69 VAL B N 1
ATOM 1521 C CA . VAL B 1 69 ? -9.156 -2.359 10.68 1 96.19 69 VAL B CA 1
ATOM 1522 C C . VAL B 1 69 ? -7.977 -3.309 10.484 1 96.19 69 VAL B C 1
ATOM 1524 O O . VAL B 1 69 ? -7.824 -4.289 11.211 1 96.19 69 VAL B O 1
ATOM 1527 N N . THR B 1 70 ? -7.203 -3.072 9.5 1 96.44 70 THR B N 1
ATOM 1528 C CA . THR B 1 70 ? -6.023 -3.891 9.25 1 96.44 70 THR B CA 1
ATOM 1529 C C . THR B 1 70 ? -4.785 -3.014 9.078 1 96.44 70 THR B C 1
ATOM 1531 O O . THR B 1 70 ? -4.879 -1.886 8.594 1 96.44 70 THR B O 1
ATOM 1534 N N . CYS B 1 71 ? -3.633 -3.484 9.477 1 98 71 CYS B N 1
ATOM 1535 C CA . CYS B 1 71 ? -2.324 -2.857 9.336 1 98 71 CYS B CA 1
ATOM 1536 C C . CYS B 1 71 ? -1.233 -3.906 9.148 1 98 71 CYS B C 1
ATOM 1538 O O . CYS B 1 71 ? -0.919 -4.648 10.078 1 98 71 CYS B O 1
ATOM 1540 N N . ASP B 1 72 ? -0.686 -4 7.957 1 98.5 72 ASP B N 1
ATOM 1541 C CA . ASP B 1 72 ? 0.37 -4.957 7.641 1 98.5 72 ASP B CA 1
ATOM 1542 C C . ASP B 1 72 ? 1.665 -4.242 7.266 1 98.5 72 ASP B C 1
ATOM 1544 O O . ASP B 1 72 ? 1.65 -3.301 6.469 1 98.5 72 ASP B O 1
ATOM 1548 N N . CYS B 1 73 ? 2.748 -4.691 7.875 1 98.44 73 CYS B N 1
ATOM 1549 C CA . CYS B 1 73 ? 4.039 -4.047 7.66 1 98.44 73 CYS B CA 1
ATOM 1550 C C . CYS B 1 73 ? 5.066 -5.047 7.141 1 98.44 73 CYS B C 1
ATOM 1552 O O . CYS B 1 73 ? 5.039 -6.219 7.512 1 98.44 73 CYS B O 1
ATOM 1554 N N . GLN B 1 74 ? 5.914 -4.617 6.309 1 98.38 74 GLN B N 1
ATOM 1555 C CA . GLN B 1 74 ? 7.051 -5.395 5.82 1 98.38 74 GLN B CA 1
ATOM 1556 C C . GLN B 1 74 ? 8.312 -4.539 5.762 1 98.38 74 GLN B C 1
ATOM 1558 O O . GLN B 1 74 ? 8.242 -3.332 5.52 1 98.38 74 GLN B O 1
ATOM 1563 N N . PRO B 1 75 ? 9.414 -5.152 5.965 1 97.81 75 PRO B N 1
ATOM 1564 C CA . PRO B 1 75 ? 10.672 -4.406 5.832 1 97.81 75 PRO B CA 1
ATOM 1565 C C . PR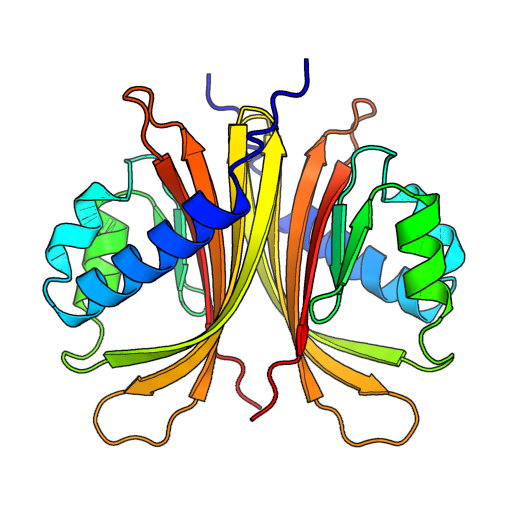O B 1 75 ? 11.07 -4.172 4.375 1 97.81 75 PRO B C 1
ATOM 1567 O O . PRO B 1 75 ? 10.719 -4.965 3.5 1 97.81 75 PRO B O 1
ATOM 1570 N N . THR B 1 76 ? 11.68 -3.098 4.113 1 96.75 76 THR B N 1
ATOM 1571 C CA . THR B 1 76 ? 12.219 -2.785 2.793 1 96.75 76 THR B CA 1
ATOM 1572 C C . THR B 1 76 ? 13.742 -2.66 2.846 1 96.75 76 THR B C 1
ATOM 1574 O O . THR B 1 76 ? 14.32 -2.555 3.928 1 96.75 76 THR B O 1
ATOM 1577 N N . PRO B 1 77 ? 14.367 -2.652 1.686 1 92.88 77 PRO B N 1
ATOM 1578 C CA . PRO B 1 77 ? 15.82 -2.463 1.699 1 92.88 77 PRO B CA 1
ATOM 1579 C C . PRO B 1 77 ? 16.234 -1.162 2.381 1 92.88 77 PRO B C 1
ATOM 1581 O O . PRO B 1 77 ? 15.453 -0.211 2.441 1 92.88 77 PRO B O 1
ATOM 1584 N N . ASN B 1 78 ? 17.375 -1.102 2.971 1 91.81 78 ASN B N 1
ATOM 1585 C CA . ASN B 1 78 ? 17.953 0.079 3.598 1 91.81 78 ASN B CA 1
ATOM 1586 C C . ASN B 1 78 ? 17.188 0.477 4.859 1 91.81 78 ASN B C 1
ATOM 1588 O O . ASN B 1 78 ? 16.984 1.664 5.117 1 91.81 78 ASN B O 1
ATOM 1592 N N . ASN B 1 79 ? 16.578 -0.515 5.496 1 94.5 79 ASN B N 1
ATOM 1593 C CA . ASN B 1 79 ? 15.961 -0.379 6.816 1 94.5 79 ASN B CA 1
ATOM 1594 C C . ASN B 1 79 ? 14.656 0.407 6.75 1 94.5 79 ASN B C 1
ATOM 1596 O O . ASN B 1 79 ? 14.297 1.096 7.707 1 94.5 79 ASN B O 1
ATOM 1600 N N . GLY B 1 80 ? 14.031 0.353 5.66 1 96.88 80 GLY B N 1
ATOM 1601 C CA . GLY B 1 80 ? 12.727 0.984 5.527 1 96.88 80 GLY B CA 1
ATOM 1602 C C . GLY B 1 80 ? 11.578 0.061 5.887 1 96.88 80 GLY B C 1
ATOM 1603 O O . GLY B 1 80 ? 11.797 -1.081 6.297 1 96.88 80 GLY B O 1
ATOM 1604 N N . ILE B 1 81 ? 10.383 0.589 5.812 1 98.31 81 ILE B N 1
ATOM 1605 C CA . ILE B 1 81 ? 9.172 -0.169 6.113 1 98.31 81 ILE B CA 1
ATOM 1606 C C . ILE B 1 81 ? 8.047 0.254 5.168 1 98.31 81 ILE B C 1
ATOM 1608 O O . ILE B 1 81 ? 7.801 1.447 4.984 1 98.31 81 ILE B O 1
ATOM 1612 N N . VAL B 1 82 ? 7.414 -0.699 4.566 1 98.69 82 VAL B N 1
ATOM 1613 C CA . VAL B 1 82 ? 6.199 -0.43 3.805 1 98.69 82 VAL B CA 1
ATOM 1614 C C . VAL B 1 82 ? 4.98 -0.92 4.582 1 98.69 82 VAL B C 1
ATOM 1616 O O . VAL B 1 82 ? 5.023 -1.979 5.215 1 98.69 82 VAL B O 1
ATOM 1619 N N . VAL B 1 83 ? 3.949 -0.135 4.57 1 98.75 83 VAL B N 1
ATOM 1620 C CA . VAL B 1 83 ? 2.758 -0.408 5.367 1 98.75 83 VAL B CA 1
ATOM 1621 C C . VAL B 1 83 ? 1.518 -0.346 4.477 1 98.75 83 VAL B C 1
ATOM 1623 O O . VAL B 1 83 ? 1.394 0.546 3.635 1 98.75 83 VAL B O 1
ATOM 1626 N N . LEU B 1 84 ? 0.629 -1.255 4.598 1 98.69 84 LEU B N 1
ATOM 1627 C CA . LEU B 1 84 ? -0.716 -1.159 4.039 1 98.69 84 LEU B CA 1
ATOM 1628 C C . LEU B 1 84 ? -1.763 -1.126 5.148 1 98.69 84 LEU B C 1
ATOM 1630 O O . LEU B 1 84 ? -1.803 -2.02 5.996 1 98.69 84 LEU B O 1
ATOM 1634 N N . VAL B 1 85 ? -2.504 -0.095 5.113 1 98.31 85 VAL B N 1
ATOM 1635 C CA . VAL B 1 85 ? -3.578 0.101 6.078 1 98.31 85 VAL B CA 1
ATOM 1636 C C . VAL B 1 85 ? -4.93 0.037 5.371 1 98.31 85 VAL B C 1
ATOM 1638 O O . VAL B 1 85 ? -5.086 0.567 4.27 1 98.31 85 VAL B O 1
ATOM 1641 N N . SER B 1 86 ? -5.871 -0.573 5.957 1 97.06 86 SER B N 1
ATOM 1642 C CA . SER B 1 86 ? -7.258 -0.523 5.5 1 97.06 86 SER B CA 1
ATOM 1643 C C . SER B 1 86 ? -8.219 -0.324 6.668 1 97.06 86 SER B C 1
ATOM 1645 O O . SER B 1 86 ? -7.883 -0.626 7.816 1 97.06 86 SER B O 1
ATOM 1647 N N . GLY B 1 87 ? -9.352 0.265 6.379 1 96.69 87 GLY B N 1
ATOM 1648 C CA . GLY B 1 87 ? -10.336 0.495 7.426 1 96.69 87 GLY B CA 1
ATOM 1649 C C . GLY B 1 87 ? -11.516 1.334 6.969 1 96.69 87 GLY B C 1
ATOM 1650 O O . GLY B 1 87 ? -11.914 1.27 5.801 1 96.69 87 GLY B O 1
ATOM 1651 N N . ASP B 1 88 ? -12.109 2 7.941 1 96.31 88 ASP B N 1
ATOM 1652 C CA . ASP B 1 88 ? -13.281 2.836 7.688 1 96.31 88 ASP B CA 1
ATOM 1653 C C . ASP B 1 88 ? -12.953 4.312 7.887 1 96.31 88 ASP B C 1
ATOM 1655 O O . ASP B 1 88 ? -12.32 4.688 8.875 1 96.31 88 ASP B O 1
ATOM 1659 N N . LEU B 1 89 ? -13.367 5.066 6.973 1 95.94 89 LEU B N 1
ATOM 1660 C CA . LEU B 1 89 ? -13.25 6.516 7.051 1 95.94 89 LEU B CA 1
ATOM 1661 C C . LEU B 1 89 ? -14.609 7.168 7.25 1 95.94 89 LEU B C 1
ATOM 1663 O O . LEU B 1 89 ? -15.508 7.004 6.422 1 95.94 89 LEU B O 1
ATOM 1667 N N . ALA B 1 90 ? -14.781 7.789 8.32 1 95.31 90 ALA B N 1
ATOM 1668 C CA . ALA B 1 90 ? -15.992 8.555 8.594 1 95.31 90 ALA B CA 1
ATOM 1669 C C . ALA B 1 90 ? -15.734 10.055 8.477 1 95.31 90 ALA B C 1
ATOM 1671 O O . ALA B 1 90 ? -14.836 10.586 9.141 1 95.31 90 ALA B O 1
ATOM 1672 N N . ILE B 1 91 ? -16.484 10.695 7.617 1 93.5 91 ILE B N 1
ATOM 1673 C CA . ILE B 1 91 ? -16.359 12.133 7.426 1 93.5 91 ILE B CA 1
ATOM 1674 C C . ILE B 1 91 ? -17.625 12.828 7.93 1 93.5 91 ILE B C 1
ATOM 1676 O O . ILE B 1 91 ? -18.703 12.688 7.34 1 93.5 91 ILE B O 1
ATOM 1680 N N . GLU B 1 92 ? -17.359 13.578 8.938 1 91.69 92 GLU B N 1
ATOM 1681 C CA . GLU B 1 92 ? -18.5 14.281 9.531 1 91.69 92 GLU B CA 1
ATOM 1682 C C . GLU B 1 92 ? -19.625 13.312 9.875 1 91.69 92 GLU B C 1
ATOM 1684 O O . GLU B 1 92 ? -19.438 12.383 10.656 1 91.69 92 GLU B O 1
ATOM 1689 N N . ASP B 1 93 ? -20.844 13.547 9.32 1 90.5 93 ASP B N 1
ATOM 1690 C CA . ASP B 1 93 ? -21.984 12.719 9.672 1 90.5 93 ASP B CA 1
ATOM 1691 C C . ASP B 1 93 ? -22.344 11.766 8.539 1 90.5 93 ASP B C 1
ATOM 1693 O O . ASP B 1 93 ? -23.438 11.172 8.539 1 90.5 93 ASP B O 1
ATOM 1697 N N . ASN B 1 94 ? -21.438 11.539 7.691 1 91.69 94 ASN B N 1
ATOM 1698 C CA . ASN B 1 94 ? -21.688 10.656 6.562 1 91.69 94 ASN B CA 1
ATOM 1699 C C . ASN B 1 94 ? -21.406 9.195 6.918 1 91.69 94 ASN B C 1
ATOM 1701 O O . ASN B 1 94 ? -20.641 8.914 7.84 1 91.69 94 ASN B O 1
ATOM 1705 N N . PRO B 1 95 ? -22.094 8.344 6.273 1 92.44 95 PRO B N 1
ATOM 1706 C CA . PRO B 1 95 ? -21.766 6.93 6.488 1 92.44 95 PRO B CA 1
ATOM 1707 C C . PRO B 1 95 ? -20.312 6.605 6.211 1 92.44 95 PRO B C 1
ATOM 1709 O O . PRO B 1 95 ? -19.719 7.137 5.266 1 92.44 95 PRO B O 1
ATOM 1712 N N . PRO B 1 96 ? -19.75 5.816 7.047 1 94.31 96 PRO B N 1
ATOM 1713 C CA . PRO B 1 96 ? -18.344 5.453 6.84 1 94.31 96 PRO B CA 1
ATOM 1714 C C . PRO B 1 96 ? -18.109 4.766 5.496 1 94.31 96 PRO B C 1
ATOM 1716 O O . PRO B 1 96 ? -18.969 4.047 5.004 1 94.31 96 PRO B O 1
ATOM 1719 N N . MET B 1 97 ? -16.875 5 4.93 1 93.44 97 MET B N 1
ATOM 1720 C CA . MET B 1 97 ? -16.422 4.383 3.689 1 93.44 97 MET B CA 1
ATOM 1721 C C . MET B 1 97 ? -15.141 3.58 3.922 1 93.44 97 MET B C 1
ATOM 1723 O O . MET B 1 97 ? -14.359 3.898 4.816 1 93.44 97 MET B O 1
ATOM 1727 N N . LYS B 1 98 ? -14.992 2.594 3.146 1 96.19 98 LYS B N 1
ATOM 1728 C CA . LYS B 1 98 ? -13.758 1.819 3.223 1 96.19 98 LYS B CA 1
ATOM 1729 C C . LYS B 1 98 ? -12.602 2.572 2.576 1 96.19 98 LYS B C 1
ATOM 1731 O O . LYS B 1 98 ? -12.773 3.219 1.54 1 96.19 98 LYS B O 1
ATOM 1736 N N . PHE B 1 99 ? -11.469 2.48 3.24 1 96.88 99 PHE B N 1
ATOM 1737 C CA . PHE B 1 99 ? -10.289 3.117 2.666 1 96.88 99 PHE B CA 1
ATOM 1738 C C . PHE B 1 99 ? -9.078 2.203 2.773 1 96.88 99 PHE B C 1
ATOM 1740 O O . PHE B 1 99 ? -9.086 1.241 3.543 1 96.88 99 PHE B O 1
ATOM 1747 N N . CYS B 1 100 ? -8.109 2.43 1.944 1 97.81 100 CYS B N 1
ATOM 1748 C CA . CYS B 1 100 ? -6.773 1.854 2.066 1 97.81 100 CYS B CA 1
ATOM 1749 C C . CYS B 1 100 ? -5.703 2.926 1.905 1 97.81 100 CYS B C 1
ATOM 1751 O O . CYS B 1 100 ? -5.91 3.918 1.205 1 97.81 100 CYS B O 1
ATOM 1753 N N . GLN B 1 101 ? -4.648 2.754 2.572 1 98.44 101 GLN B N 1
ATOM 1754 C CA . GLN B 1 101 ? -3.535 3.697 2.535 1 98.44 101 GLN B CA 1
ATOM 1755 C C . GLN B 1 101 ? -2.199 2.977 2.682 1 98.44 101 GLN B C 1
ATOM 1757 O O . GLN B 1 101 ? -2.07 2.051 3.484 1 98.44 101 GLN B O 1
ATOM 1762 N N . THR B 1 102 ? -1.225 3.334 1.862 1 98.81 102 THR B N 1
ATOM 1763 C CA . THR B 1 102 ? 0.105 2.748 1.989 1 98.81 102 THR B CA 1
ATOM 1764 C C . THR B 1 102 ? 1.134 3.814 2.354 1 98.81 102 THR B C 1
ATOM 1766 O O . THR B 1 102 ? 1.08 4.938 1.844 1 98.81 102 THR B O 1
ATOM 1769 N N . PHE B 1 103 ? 1.983 3.467 3.268 1 98.81 103 PHE B N 1
ATOM 1770 C CA . PHE B 1 103 ? 3.133 4.285 3.633 1 98.81 103 PHE B CA 1
ATOM 1771 C C . PHE B 1 103 ? 4.438 3.572 3.295 1 98.81 103 PHE B C 1
ATOM 1773 O O . PHE B 1 103 ? 4.555 2.359 3.488 1 98.81 103 PHE B O 1
ATOM 1780 N N . ASN B 1 104 ? 5.328 4.242 2.758 1 98.62 104 ASN B N 1
ATOM 1781 C CA . ASN B 1 104 ? 6.727 3.836 2.715 1 98.62 104 ASN B CA 1
ATOM 1782 C C . ASN B 1 104 ? 7.59 4.691 3.639 1 98.62 104 ASN B C 1
ATOM 1784 O O . ASN B 1 104 ? 7.809 5.875 3.371 1 98.62 104 ASN B O 1
ATOM 1788 N N . LEU B 1 105 ? 8.062 4.109 4.707 1 98.25 105 LEU B N 1
ATOM 1789 C CA . LEU B 1 105 ? 8.852 4.781 5.734 1 98.25 105 LEU B CA 1
ATOM 1790 C C . LEU B 1 105 ? 10.344 4.566 5.504 1 98.25 105 LEU B C 1
ATOM 1792 O O . LEU B 1 105 ? 10.781 3.439 5.254 1 98.25 105 LEU B O 1
ATOM 1796 N N . VAL B 1 106 ? 11.078 5.60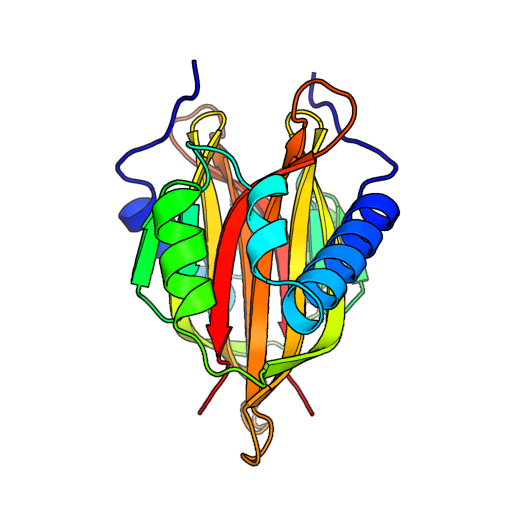9 5.602 1 96.69 106 VAL B N 1
ATOM 1797 C CA . VAL B 1 106 ? 12.523 5.523 5.441 1 96.69 106 VAL B CA 1
ATOM 1798 C C . VAL B 1 106 ? 13.219 6.117 6.664 1 96.69 106 VAL B C 1
ATOM 1800 O O . VAL B 1 106 ? 12.727 7.082 7.258 1 96.69 106 VAL B O 1
ATOM 1803 N N . PRO B 1 107 ? 14.32 5.492 7 1 94.5 107 PRO B N 1
ATOM 1804 C CA . PRO B 1 107 ? 15.047 6.086 8.125 1 94.5 107 PRO B CA 1
ATOM 1805 C C . PRO B 1 107 ? 15.391 7.555 7.891 1 94.5 107 PRO B C 1
ATOM 1807 O O . PRO B 1 107 ? 15.734 7.941 6.77 1 94.5 107 PRO B O 1
ATOM 1810 N N . ASN B 1 108 ? 15.281 8.414 8.867 1 89.5 108 ASN B N 1
ATOM 1811 C CA . ASN B 1 108 ? 15.516 9.844 8.727 1 89.5 108 ASN B CA 1
ATOM 1812 C C . ASN B 1 108 ? 16.891 10.242 9.258 1 89.5 108 ASN B C 1
ATOM 1814 O O . ASN B 1 108 ? 17.219 11.43 9.312 1 89.5 108 ASN B O 1
ATOM 1818 N N . GLY B 1 109 ? 17.734 9.422 9.609 1 83.69 109 GLY B N 1
ATOM 1819 C CA . GLY B 1 109 ? 19.094 9.711 10.078 1 83.69 109 GLY B CA 1
ATOM 1820 C C . GLY B 1 109 ? 19.172 9.875 11.578 1 83.69 109 GLY B C 1
ATOM 1821 O O . GLY B 1 109 ? 20.25 9.75 12.164 1 83.69 109 GLY B O 1
ATOM 1822 N N . GLY B 1 110 ? 18.141 10.219 12.344 1 82.12 110 GLY B N 1
ATOM 1823 C CA . GLY B 1 110 ? 18.156 10.438 13.781 1 82.12 110 GLY B CA 1
ATOM 1824 C C . GLY B 1 110 ? 17.531 9.289 14.562 1 82.12 110 GLY B C 1
ATOM 1825 O O . GLY B 1 110 ? 16.969 9.492 15.633 1 82.12 110 GLY B O 1
ATOM 1826 N N . GLY B 1 111 ? 17.531 8.078 13.945 1 82.38 111 GLY B N 1
ATOM 1827 C CA . GLY B 1 111 ? 16.969 6.926 14.617 1 82.38 111 GLY B CA 1
ATOM 1828 C C . GLY B 1 111 ? 15.469 6.785 14.414 1 82.38 111 GLY B C 1
ATOM 1829 O O . GLY B 1 111 ? 14.844 5.859 14.938 1 82.38 111 GLY B O 1
ATOM 1830 N N . GLY B 1 112 ? 14.906 7.707 13.703 1 93 112 GLY B N 1
ATOM 1831 C CA . GLY B 1 112 ? 13.477 7.668 13.43 1 93 112 GLY B CA 1
ATOM 1832 C C . GLY B 1 112 ? 13.156 7.426 11.961 1 93 112 GLY B C 1
ATOM 1833 O O . GLY B 1 112 ? 14 6.926 11.211 1 93 112 GLY B O 1
ATOM 1834 N N . TYR B 1 113 ? 11.93 7.523 11.672 1 97 113 TYR B N 1
ATOM 1835 C CA . TYR B 1 113 ? 11.438 7.305 10.32 1 97 113 TYR B CA 1
ATOM 1836 C C . TYR B 1 113 ? 10.664 8.523 9.82 1 97 113 TYR B C 1
ATOM 1838 O O . TYR B 1 113 ? 10.07 9.258 10.609 1 97 113 TYR B O 1
ATOM 1846 N N . ALA B 1 114 ? 10.742 8.703 8.586 1 97.44 114 ALA B N 1
ATOM 1847 C CA . ALA B 1 114 ? 9.914 9.695 7.895 1 97.44 114 ALA B CA 1
ATOM 1848 C C . ALA B 1 114 ? 9.078 9.039 6.797 1 97.44 114 ALA B C 1
ATOM 1850 O O . ALA B 1 114 ? 9.445 7.973 6.285 1 97.44 114 ALA B O 1
ATOM 1851 N N . VAL B 1 115 ? 8.008 9.688 6.484 1 98.44 115 VAL B N 1
ATOM 1852 C CA . VAL B 1 115 ? 7.168 9.227 5.379 1 98.44 115 VAL B CA 1
ATOM 1853 C C . VAL B 1 115 ? 7.766 9.688 4.051 1 98.44 115 VAL B C 1
ATOM 1855 O O . VAL B 1 115 ? 7.871 10.891 3.797 1 98.44 115 VAL B O 1
ATOM 1858 N N . PHE B 1 116 ? 8.195 8.711 3.254 1 98.25 116 PHE B N 1
ATOM 1859 C CA . PHE B 1 116 ? 8.656 9.055 1.917 1 98.25 116 PHE B CA 1
ATOM 1860 C C . PHE B 1 116 ? 7.516 8.984 0.91 1 98.25 116 PHE B C 1
ATOM 1862 O O . PHE B 1 116 ? 7.406 9.844 0.03 1 98.25 116 PHE B O 1
ATOM 1869 N N . ASN B 1 117 ? 6.699 7.992 0.979 1 98.62 117 ASN B N 1
ATOM 1870 C CA . ASN B 1 117 ? 5.508 7.828 0.149 1 98.62 117 ASN B CA 1
ATOM 1871 C C . ASN B 1 117 ? 4.25 7.684 0.996 1 98.62 117 ASN B C 1
ATOM 1873 O O . ASN B 1 117 ? 4.262 7.012 2.027 1 98.62 117 ASN B O 1
ATOM 1877 N N . ASP B 1 118 ? 3.207 8.32 0.572 1 98.81 118 ASP B N 1
ATOM 1878 C CA . ASP B 1 118 ? 1.878 8.266 1.171 1 98.81 118 ASP B CA 1
ATOM 1879 C C . ASP B 1 118 ? 0.793 8.219 0.097 1 98.81 118 ASP B C 1
ATOM 1881 O O . ASP B 1 118 ? 0.562 9.211 -0.603 1 98.81 118 ASP B O 1
ATOM 1885 N N . ILE B 1 119 ? 0.122 7.059 -0.021 1 98.75 119 ILE B N 1
ATOM 1886 C CA . ILE B 1 119 ? -0.913 6.922 -1.041 1 98.75 119 ILE B CA 1
ATOM 1887 C C . ILE B 1 119 ? -2.23 6.508 -0.388 1 98.75 119 ILE B C 1
ATOM 1889 O O . ILE B 1 119 ? -2.324 5.434 0.211 1 98.75 119 ILE B O 1
ATOM 1893 N N . PHE B 1 120 ? -3.244 7.348 -0.517 1 98.5 120 PHE B N 1
ATOM 1894 C CA . PHE B 1 120 ? -4.555 7.133 0.085 1 98.5 120 PHE B CA 1
ATOM 1895 C C . PHE B 1 120 ? -5.621 6.953 -0.989 1 98.5 120 PHE B C 1
ATOM 1897 O O . PHE B 1 120 ? -5.68 7.727 -1.947 1 98.5 120 PHE B O 1
ATOM 1904 N N . ARG B 1 121 ? -6.488 5.91 -0.8 1 96.94 121 ARG B N 1
ATOM 1905 C CA . ARG B 1 121 ? -7.617 5.695 -1.701 1 96.94 121 ARG B CA 1
ATOM 1906 C C . ARG B 1 121 ? -8.852 5.23 -0.934 1 96.94 121 ARG B C 1
ATOM 1908 O O . ARG B 1 121 ? -8.742 4.41 -0.019 1 96.94 121 ARG B O 1
ATOM 1915 N N . LEU B 1 122 ? -9.992 5.789 -1.385 1 94.25 122 LEU B N 1
ATOM 1916 C CA . LEU B 1 122 ? -11.266 5.238 -0.932 1 94.25 122 LEU B CA 1
ATOM 1917 C C . LEU B 1 122 ? -11.617 3.977 -1.714 1 94.25 122 LEU B C 1
ATOM 1919 O O . LEU B 1 122 ? -11.391 3.906 -2.924 1 94.25 122 LEU B O 1
ATOM 1923 N N . CYS B 1 123 ? -11.992 2.98 -1.025 1 91.44 123 CYS B N 1
ATOM 1924 C CA . CYS B 1 123 ? -12.438 1.743 -1.655 1 91.44 123 CYS B CA 1
ATOM 1925 C C . CYS B 1 123 ? -13.945 1.749 -1.868 1 91.44 123 CYS B C 1
ATOM 1927 O O . CYS B 1 123 ? -14.68 1.076 -1.144 1 91.44 123 CYS B O 1
ATOM 1929 N N . ILE B 1 124 ? -14.312 2.6 -2.709 1 76.56 124 ILE B N 1
ATOM 1930 C CA . ILE B 1 124 ? -15.75 2.775 -2.902 1 76.56 124 ILE B CA 1
ATOM 1931 C C . ILE B 1 124 ? -16.188 2.08 -4.191 1 76.56 124 ILE B C 1
ATOM 1933 O O . ILE B 1 124 ? -15.367 1.841 -5.082 1 76.56 124 ILE B O 1
ATOM 1937 N N . GLY B 1 125 ? -17.391 1.503 -4.402 1 62.12 125 GLY B N 1
ATOM 1938 C CA . GLY B 1 125 ? -18.094 0.901 -5.516 1 62.12 125 GLY B CA 1
ATOM 1939 C C . GLY B 1 125 ? -19.203 -0.04 -5.078 1 62.12 125 GLY B C 1
ATOM 1940 O O . GLY B 1 125 ? -19.297 -0.393 -3.9 1 62.12 125 GLY B O 1
#

Solvent-accessible surface area (backbone atoms only — not comparable to full-atom values): 13253 Å² total; per-residue (Å²): 129,84,37,60,42,89,57,25,50,64,52,45,54,50,47,53,50,50,49,55,52,36,53,63,75,43,54,76,63,53,45,76,41,39,39,74,76,14,35,34,33,56,75,88,42,76,31,59,17,35,67,50,42,47,53,54,62,66,67,45,70,91,51,54,46,77,46,79,71,46,78,48,52,42,54,31,71,72,45,14,32,37,34,47,34,32,31,37,38,29,48,68,91,46,79,66,39,41,32,38,36,36,38,35,32,33,60,61,82,80,87,46,66,28,40,43,35,37,42,41,39,71,61,76,132,128,85,38,62,41,90,57,25,50,65,51,46,54,49,48,53,53,50,50,54,53,36,54,65,75,42,54,75,62,53,48,76,39,39,39,74,79,16,35,35,32,55,75,86,42,77,31,57,18,36,68,50,42,48,52,55,62,66,67,45,70,92,50,53,47,77,45,80,71,46,78,49,52,41,54,31,72,73,45,15,30,38,34,46,34,32,32,38,38,29,48,69,92,45,78,64,39,41,31,37,35,37,38,35,33,34,60,63,85,80,86,45,65,28,39,42,34,37,40,39,39,72,61,76,132

pLDDT: mean 94.89, std 6.45, range [52.34, 98.81]

Sequence (250 aa):
MLQLNPQFDAIGKQFVQHYYATFGAQREKLAELYTEQSMMTYENEQFQGVGAILAKLQKLPAVVKHNVVTCDCQPTPNNGIVVLVSGDLAIEDNPPMKFCQTFNLVPNGGGGYAVFNDIFRLCIGMLQLNPQFDAIGKQFVQHYYATFGAQREKLAELYTEQSMMTYENEQFQGVGAILAKLQKLPAVVKHNVVTCDCQPTPNNGIVVLVSGDLAIEDNPPMKFCQTFNLVPNGGGGYAVFNDIFRLCIG